Protein AF-A0AAD6JDP7-F1 (afdb_monomer_lite)

Foldseek 3Di:
DDPQPALLQVLCCVLLVNDGCCPFPCHPVLVVLLVVQVCLVCLLVFFPPDDPVCVVVSCVQRNPDRRDCVVSVVSVVSLLVSSLVRNVVVLVVCVVVVHDSSRSSVVSSVLSSVVCLLDDGHDDDPDPPDDPVNLVVPLLLLQQLLLCCQLDQSDPDDDDDDPDDDDDDDDPDDDDDDPPDRDSNCCPDVSVVCQQVRCSQVHRLPDADDPPDRGHNCSVVSSVVSSSRVVVLVQFFVDWDWDWDDDSRGIDIDTPDGHTDDDD

Radius of gyration: 20.88 Å; chains: 1; bounding box: 49×47×59 Å

InterPro domains:
  IPR036396 Cytochrome P450 superfamily [G3DSA:1.10.630.10] (5-115)
  IPR036396 Cytochrome P450 superfamily [G3DSA:1.10.630.10] (122-263)
  IPR036396 Cytochrome P450 superfamily [SSF48264] (52-245)

Sequence (264 aa):
MTPVMPCLSTLFSVYFCGKDPSKTKLGSEGPAAVDKWLVLQLAPLATLGFPKFLKHFEDLLIHTFPIPFFPVKSDYKKLYDAFYASSGSVLDKAESLGIDRDEACHNLERSYTANLLMRSGPLLKRKAGVSFQALEKMTLTKSVVYEALRIEPGVPFQYGKAKEDIVINSHDAAYEIKKEEFVGDRFVGEGENLLKYVYWSNGRETEDPTVGNKQCPGKDLVVLLSRLLLVDLLLRYDTFTVKTAVLPFGSSVTLTSLIKATST

Secondary structure (DSSP, 8-state):
---S--HHHHHHHHHTTT--GGGSTTGGGHHHHHHHHHHHHHGGG------GGGHHHHIIIIIISPPPSTTTHHHHHHHHHHHHHH-HHHHHHHHHTT--HHHHHHHHHHHHHHHTTS---S-----TT--HHHHHT-HHHHHHHHHHHHHS-S--------SS--PPPP-S------TT---TTTTSGGGGGGGGG--TTSS-TTS---TTS-S-TTHHHHHHHHHHHHHHHHTTEEEEEEEEEE-SSSEEEEEEEEEEPP--

pLDDT: mean 82.34, std 15.94, range [22.72, 97.88]

Structure (mmCIF, N/CA/C/O backbone):
data_AF-A0AAD6JDP7-F1
#
_entry.id   AF-A0AAD6JDP7-F1
#
loop_
_atom_site.group_PDB
_atom_site.id
_atom_site.type_symbol
_atom_site.label_atom_id
_atom_site.label_alt_id
_atom_site.label_comp_id
_atom_site.label_asym_id
_atom_site.label_entity_id
_atom_site.label_seq_id
_atom_site.pdbx_PDB_ins_code
_atom_site.Cartn_x
_atom_site.Cartn_y
_atom_site.Cartn_z
_atom_site.occupancy
_atom_site.B_iso_or_equiv
_atom_site.auth_seq_id
_atom_site.auth_comp_id
_atom_site.auth_asym_id
_atom_site.auth_atom_id
_atom_site.pdbx_PDB_model_num
ATOM 1 N N . MET A 1 1 ? -0.583 24.247 11.593 1.00 24.66 1 MET A N 1
ATOM 2 C CA . MET A 1 1 ? -1.141 22.913 11.288 1.00 24.66 1 MET A CA 1
ATOM 3 C C . MET A 1 1 ? -0.306 22.308 10.176 1.00 24.66 1 MET A C 1
ATOM 5 O O . MET A 1 1 ? -0.457 22.702 9.030 1.00 24.66 1 MET A O 1
ATOM 9 N N . THR A 1 2 ? 0.657 21.456 10.511 1.00 22.72 2 THR A N 1
ATOM 10 C CA . THR A 1 2 ? 1.423 20.703 9.512 1.00 22.72 2 THR A CA 1
ATOM 11 C C . THR A 1 2 ? 0.520 19.612 8.931 1.00 22.72 2 THR A C 1
ATOM 13 O O . THR A 1 2 ? -0.114 18.895 9.709 1.00 22.72 2 THR A O 1
ATOM 16 N N . PRO A 1 3 ? 0.403 19.488 7.598 1.00 27.45 3 PRO A N 1
ATOM 17 C CA . PRO A 1 3 ? -0.381 18.419 7.003 1.00 27.45 3 PRO A CA 1
ATOM 18 C C . PRO A 1 3 ? 0.222 17.068 7.396 1.00 27.45 3 PRO A C 1
ATOM 20 O O . PRO A 1 3 ? 1.435 16.926 7.559 1.00 27.45 3 PRO A O 1
ATOM 23 N N . VAL A 1 4 ? -0.661 16.090 7.571 1.00 33.09 4 VAL A N 1
ATOM 24 C CA . VAL A 1 4 ? -0.428 14.703 7.997 1.00 33.09 4 VAL A CA 1
ATOM 25 C C . VAL A 1 4 ? 0.315 13.919 6.898 1.00 33.09 4 VAL A C 1
ATOM 27 O O . VAL A 1 4 ? -0.149 12.909 6.389 1.00 33.09 4 VAL A O 1
ATOM 30 N N . MET A 1 5 ? 1.486 14.410 6.495 1.00 33.84 5 MET A N 1
ATOM 31 C CA . MET A 1 5 ? 2.329 13.877 5.425 1.00 33.84 5 MET A CA 1
ATOM 32 C C . MET A 1 5 ? 3.471 12.915 5.844 1.00 33.84 5 MET A C 1
ATOM 34 O O . MET A 1 5 ? 4.301 12.614 4.989 1.00 33.84 5 MET A O 1
ATOM 38 N N . PRO A 1 6 ? 3.598 12.396 7.087 1.00 40.09 6 PRO A N 1
ATOM 39 C CA . PRO A 1 6 ? 4.797 11.634 7.423 1.00 40.09 6 PRO A CA 1
ATOM 40 C C . PRO A 1 6 ? 4.645 10.092 7.338 1.00 40.09 6 PRO A C 1
ATOM 42 O O . PRO A 1 6 ? 5.557 9.377 7.738 1.00 40.09 6 PRO A O 1
ATOM 45 N N . CYS A 1 7 ? 3.552 9.567 6.759 1.00 47.00 7 CYS A N 1
ATOM 46 C CA . CYS A 1 7 ? 3.376 8.134 6.427 1.00 47.00 7 CYS A CA 1
ATOM 47 C C . CYS A 1 7 ? 4.428 7.627 5.426 1.00 47.00 7 CYS A C 1
ATOM 49 O O . CYS A 1 7 ? 5.038 6.572 5.606 1.00 47.00 7 CYS A O 1
ATOM 51 N N . LEU A 1 8 ? 4.687 8.443 4.395 1.00 45.19 8 LEU A N 1
ATOM 52 C CA . LEU A 1 8 ? 5.628 8.121 3.328 1.00 45.19 8 LEU A CA 1
ATOM 53 C C . LEU A 1 8 ? 7.019 7.805 3.895 1.00 45.19 8 LEU A C 1
ATOM 55 O O . LEU A 1 8 ? 7.660 6.888 3.404 1.00 45.19 8 LEU A O 1
ATOM 59 N N . SER A 1 9 ? 7.459 8.494 4.957 1.00 45.25 9 SER A N 1
ATOM 60 C CA . SER A 1 9 ? 8.799 8.377 5.556 1.00 45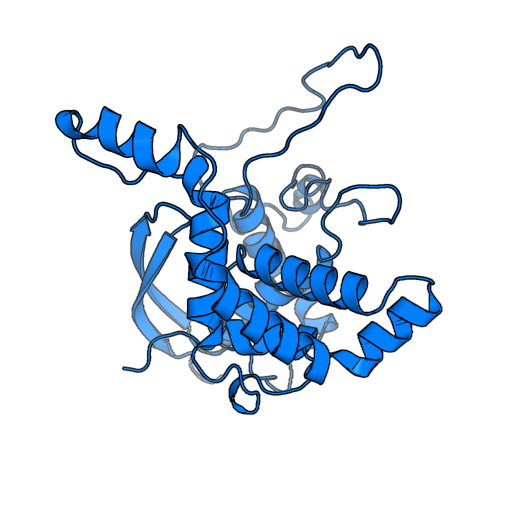.25 9 SER A CA 1
ATOM 61 C C . SER A 1 9 ? 9.149 6.973 6.076 1.00 45.25 9 SER A C 1
ATOM 63 O O . SER A 1 9 ? 10.306 6.577 5.951 1.00 45.25 9 SER A O 1
ATOM 65 N N . THR A 1 10 ? 8.200 6.209 6.631 1.00 47.66 10 THR A N 1
ATOM 66 C CA . THR A 1 10 ? 8.485 4.875 7.199 1.00 47.66 10 THR A CA 1
ATOM 67 C C . THR A 1 10 ? 8.580 3.809 6.112 1.00 47.66 10 THR A C 1
ATOM 69 O O . THR A 1 10 ? 9.549 3.053 6.096 1.00 47.66 10 THR A O 1
ATOM 72 N N . LEU A 1 11 ? 7.637 3.789 5.161 1.00 53.22 11 LEU A N 1
ATOM 73 C CA . LEU A 1 11 ? 7.734 2.924 3.979 1.00 53.22 11 LEU A CA 1
ATOM 74 C C . LEU A 1 11 ? 8.967 3.313 3.148 1.00 53.22 11 LEU A C 1
ATOM 76 O O . LEU A 1 11 ? 9.720 2.449 2.713 1.00 53.22 11 LEU A O 1
ATOM 80 N N . PHE A 1 12 ? 9.243 4.617 3.024 1.00 56.06 12 PHE A N 1
ATOM 81 C CA . PHE A 1 12 ? 10.483 5.119 2.434 1.00 56.06 12 PHE A CA 1
ATOM 82 C C . PHE A 1 12 ? 11.713 4.575 3.164 1.00 56.06 12 PHE A C 1
ATOM 84 O O . PHE A 1 12 ? 12.613 4.088 2.504 1.00 56.06 12 PHE A O 1
ATOM 91 N N . SER A 1 13 ? 11.774 4.615 4.497 1.00 55.97 13 SER A N 1
ATOM 92 C CA . SER A 1 13 ? 12.935 4.125 5.253 1.00 55.97 13 SER A CA 1
ATOM 93 C C . SER A 1 13 ? 13.176 2.625 5.044 1.00 55.97 13 SER A C 1
ATOM 95 O O . SER A 1 13 ? 14.327 2.208 4.929 1.00 55.97 13 SER A O 1
ATOM 97 N N . VAL A 1 14 ? 12.110 1.825 4.919 1.00 59.31 14 VAL A N 1
ATOM 98 C CA . VAL A 1 14 ? 12.207 0.394 4.581 1.00 59.31 14 VAL A CA 1
ATOM 99 C C . VAL A 1 14 ? 12.803 0.197 3.183 1.00 59.31 14 VAL A C 1
ATOM 101 O O . VAL A 1 14 ? 13.726 -0.596 3.023 1.00 59.31 14 VAL A O 1
ATOM 104 N N . TYR A 1 15 ? 12.333 0.951 2.188 1.00 62.38 15 TYR A N 1
ATOM 105 C CA . TYR A 1 15 ? 12.812 0.842 0.806 1.00 62.38 15 TYR A CA 1
ATOM 106 C C . TYR A 1 15 ? 14.179 1.512 0.556 1.00 62.38 15 TYR A C 1
ATOM 108 O O . TYR A 1 15 ? 14.903 1.096 -0.339 1.00 62.38 15 TYR A O 1
ATOM 116 N N . PHE A 1 16 ? 14.561 2.515 1.352 1.00 62.81 16 PHE A N 1
ATOM 117 C CA . PHE A 1 16 ? 15.810 3.287 1.235 1.00 62.81 16 PHE A CA 1
ATOM 118 C C . PHE A 1 16 ? 16.893 2.824 2.224 1.00 62.81 16 PHE A C 1
ATOM 120 O O . PHE A 1 16 ? 17.780 3.601 2.590 1.00 62.81 16 PHE A O 1
ATOM 127 N N . CYS A 1 17 ? 16.817 1.578 2.701 1.00 65.19 17 CYS A N 1
ATOM 128 C CA . CYS A 1 17 ? 17.804 0.986 3.610 1.00 65.19 17 CYS A CA 1
ATOM 129 C C . CYS A 1 17 ? 18.107 1.859 4.846 1.00 65.19 17 CYS A C 1
ATOM 131 O O . CYS A 1 17 ? 19.260 2.032 5.241 1.00 65.19 17 CYS A O 1
ATOM 133 N N . GLY A 1 18 ? 17.077 2.457 5.446 1.00 65.62 18 GLY A N 1
ATOM 134 C CA . GLY A 1 18 ? 17.202 3.283 6.646 1.00 65.62 18 GLY A CA 1
ATOM 135 C C . GLY A 1 18 ? 17.581 4.747 6.398 1.00 65.62 18 GLY A C 1
ATOM 136 O O . GLY A 1 18 ? 17.680 5.508 7.363 1.00 65.62 18 GLY A O 1
ATOM 137 N N . LYS A 1 19 ? 17.770 5.186 5.145 1.00 70.44 19 LYS A N 1
ATOM 138 C CA . LYS A 1 19 ? 18.038 6.601 4.846 1.00 70.44 19 LYS A CA 1
ATOM 139 C C . LYS A 1 19 ? 16.764 7.440 4.957 1.00 70.44 19 LYS A C 1
ATOM 141 O O . LYS A 1 19 ? 15.690 7.048 4.512 1.00 70.44 19 LYS A O 1
ATOM 146 N N . ASP A 1 20 ? 16.907 8.617 5.556 1.00 68.75 20 ASP A N 1
ATOM 147 C CA . ASP A 1 20 ? 15.833 9.601 5.681 1.00 68.75 20 ASP A CA 1
ATOM 148 C C . ASP A 1 20 ? 15.634 10.329 4.336 1.00 68.75 20 ASP A C 1
ATOM 150 O O . ASP A 1 20 ? 16.583 10.967 3.864 1.00 68.75 20 ASP A O 1
ATOM 154 N N . PRO A 1 21 ? 14.435 10.286 3.722 1.00 65.81 21 PRO A N 1
ATOM 155 C CA . PRO A 1 21 ? 14.149 10.964 2.456 1.00 65.81 21 PRO A CA 1
ATOM 156 C C . PRO A 1 21 ? 14.450 12.459 2.478 1.00 65.81 21 PRO A C 1
ATOM 158 O O . PRO A 1 21 ? 14.921 12.998 1.477 1.00 65.81 21 PRO A O 1
ATOM 161 N N . SER A 1 22 ? 14.253 13.120 3.624 1.00 69.62 22 SER A N 1
ATOM 162 C CA . SER A 1 22 ? 14.544 14.550 3.783 1.00 69.62 22 SER A CA 1
ATOM 163 C C . SER A 1 22 ? 16.034 14.875 3.643 1.00 69.62 22 SER A C 1
ATOM 165 O O . SER A 1 22 ? 16.391 16.008 3.334 1.00 69.62 22 SER A O 1
ATOM 167 N N . LYS A 1 23 ? 16.905 13.874 3.827 1.00 72.00 23 LYS A N 1
ATOM 168 C CA . LYS A 1 23 ? 18.361 13.973 3.651 1.00 72.00 23 LYS A CA 1
ATOM 169 C C . LYS A 1 23 ? 18.822 13.552 2.255 1.00 72.00 23 LYS A C 1
ATOM 171 O O . LYS A 1 23 ? 20.017 13.581 1.970 1.00 72.00 23 LYS A O 1
ATOM 176 N N . THR A 1 24 ? 17.901 13.133 1.392 1.00 72.62 24 THR A N 1
ATOM 177 C CA . THR A 1 24 ? 18.180 12.830 -0.015 1.00 72.62 24 THR A CA 1
ATOM 178 C C . THR A 1 24 ? 17.888 14.049 -0.890 1.00 72.62 24 THR A C 1
ATOM 180 O O . THR A 1 24 ? 17.231 14.996 -0.462 1.00 72.62 24 THR A O 1
ATOM 183 N N . LYS A 1 25 ? 18.304 14.001 -2.162 1.00 74.12 25 LYS A N 1
ATOM 184 C CA . LYS A 1 25 ? 17.938 15.022 -3.161 1.00 74.12 25 LYS A CA 1
ATOM 185 C C . LYS A 1 25 ? 16.428 15.096 -3.438 1.00 74.12 25 LYS A C 1
ATOM 187 O O . LYS A 1 25 ? 15.987 16.043 -4.077 1.00 74.12 25 LYS A O 1
ATOM 192 N N . LEU A 1 26 ? 15.654 14.110 -2.976 1.00 74.88 26 LEU A N 1
ATOM 193 C CA . LEU A 1 26 ? 14.203 14.059 -3.126 1.00 74.88 26 LEU A CA 1
ATOM 194 C C . LEU A 1 26 ? 13.485 15.065 -2.208 1.00 74.88 26 LEU A C 1
ATOM 196 O O . LEU A 1 26 ? 12.422 15.575 -2.563 1.00 74.88 26 LEU A O 1
ATOM 200 N N . GLY A 1 27 ? 14.064 15.354 -1.035 1.00 73.62 27 GLY A N 1
ATOM 201 C CA . GLY A 1 27 ? 13.524 16.305 -0.065 1.00 73.62 27 GLY A CA 1
ATOM 202 C C . GLY A 1 27 ? 12.036 16.085 0.239 1.00 73.62 27 GLY A C 1
ATOM 203 O O . GLY A 1 27 ? 11.559 14.956 0.350 1.00 73.62 27 GLY A O 1
ATOM 204 N N . SER A 1 28 ? 11.286 17.182 0.353 1.00 74.94 28 SER A N 1
ATOM 205 C CA . SER A 1 28 ? 9.825 17.166 0.516 1.00 74.94 28 SER A CA 1
ATOM 206 C C . SER A 1 28 ? 9.050 17.027 -0.802 1.00 74.94 28 SER A C 1
ATOM 208 O O . SER A 1 28 ? 7.824 16.968 -0.769 1.00 74.94 28 SER A O 1
ATOM 210 N N . GLU A 1 29 ? 9.727 16.983 -1.955 1.00 76.12 29 GLU A N 1
ATOM 211 C CA . GLU A 1 29 ? 9.087 16.881 -3.278 1.00 76.12 29 GLU A CA 1
ATOM 212 C C . GLU A 1 29 ? 8.685 15.441 -3.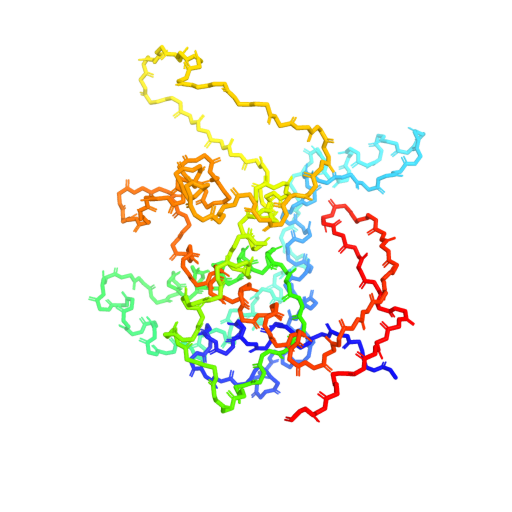634 1.00 76.12 29 GLU A C 1
ATOM 214 O O . GLU A 1 29 ? 7.819 15.236 -4.483 1.00 76.12 29 GLU A O 1
ATOM 219 N N . GLY A 1 30 ? 9.275 14.439 -2.971 1.00 76.50 30 GLY A N 1
ATOM 220 C CA . GLY A 1 30 ? 9.046 13.017 -3.248 1.00 76.50 30 GLY A CA 1
ATOM 221 C C . GLY A 1 30 ? 7.575 12.591 -3.327 1.00 76.50 30 GLY A C 1
ATOM 222 O O . GLY A 1 30 ? 7.190 11.996 -4.332 1.00 76.50 30 GLY A O 1
ATOM 223 N N . PRO A 1 31 ? 6.728 12.913 -2.329 1.00 75.38 31 PRO A N 1
ATOM 224 C CA . PRO A 1 31 ? 5.305 12.583 -2.374 1.00 75.38 31 PRO A CA 1
ATOM 225 C C . PRO A 1 31 ? 4.578 13.176 -3.586 1.00 75.38 31 PRO A C 1
ATOM 227 O O . PRO A 1 31 ? 3.783 12.490 -4.215 1.00 75.38 31 PRO A O 1
ATOM 230 N N . ALA A 1 32 ? 4.873 14.429 -3.942 1.00 80.12 32 ALA A N 1
ATOM 231 C CA . ALA A 1 32 ? 4.243 15.088 -5.083 1.00 80.12 32 ALA A CA 1
ATOM 232 C C . ALA A 1 32 ? 4.701 14.479 -6.418 1.00 80.12 32 ALA A C 1
ATOM 234 O O . ALA A 1 32 ? 3.890 14.316 -7.327 1.00 80.12 32 ALA A O 1
ATOM 235 N N . ALA A 1 33 ? 5.980 14.103 -6.526 1.00 83.12 33 ALA A N 1
ATOM 236 C CA . ALA A 1 33 ? 6.524 13.404 -7.689 1.00 83.12 33 ALA A CA 1
ATOM 237 C C . ALA A 1 33 ? 5.851 12.036 -7.900 1.00 83.12 33 ALA A C 1
ATOM 239 O O . ALA A 1 33 ? 5.428 11.719 -9.013 1.00 83.12 33 ALA A O 1
ATOM 240 N N . VAL A 1 34 ? 5.703 11.266 -6.818 1.00 80.94 34 VAL A N 1
ATOM 241 C CA . VAL A 1 34 ? 4.979 9.987 -6.792 1.00 80.94 34 VAL A CA 1
ATOM 242 C C . VAL A 1 34 ? 3.520 10.168 -7.202 1.00 80.94 34 VAL A C 1
ATOM 244 O O . VAL A 1 34 ? 3.063 9.490 -8.120 1.00 80.94 34 VAL A O 1
ATOM 247 N N . ASP A 1 35 ? 2.803 11.095 -6.559 1.00 80.00 35 ASP A N 1
ATOM 248 C CA . ASP A 1 35 ? 1.376 11.314 -6.810 1.00 80.00 35 ASP A CA 1
ATOM 249 C C . ASP A 1 35 ? 1.155 11.729 -8.270 1.00 80.00 35 ASP A C 1
ATOM 251 O O . ASP A 1 35 ? 0.275 11.199 -8.944 1.00 80.00 35 ASP A O 1
ATOM 255 N N . LYS A 1 36 ? 2.005 12.614 -8.802 1.00 85.31 36 LYS A N 1
ATOM 256 C CA . LYS A 1 36 ? 1.946 13.039 -10.202 1.00 85.31 36 LYS A CA 1
ATOM 257 C C . LYS A 1 36 ? 2.204 11.881 -11.169 1.00 85.31 36 LYS A C 1
ATOM 259 O O . LYS A 1 36 ? 1.460 11.738 -12.136 1.00 85.31 36 LYS A O 1
ATOM 264 N N . TRP A 1 37 ? 3.226 11.055 -10.929 1.00 86.62 37 TRP A N 1
ATOM 265 C CA . TRP A 1 37 ? 3.493 9.874 -11.759 1.00 86.62 37 TRP A CA 1
ATOM 266 C C . TRP A 1 37 ? 2.308 8.908 -11.746 1.00 86.62 37 TRP A C 1
ATOM 268 O O . TRP A 1 37 ? 1.830 8.504 -12.806 1.00 86.62 37 TRP A O 1
ATOM 278 N N . LEU A 1 38 ? 1.792 8.604 -10.557 1.00 83.12 38 LEU A N 1
ATOM 279 C CA . LEU A 1 38 ? 0.707 7.656 -10.361 1.00 83.12 38 LEU A CA 1
ATOM 280 C C . LEU A 1 38 ? -0.605 8.132 -10.994 1.00 83.12 38 LEU A C 1
ATOM 282 O O . LEU A 1 38 ? -1.274 7.350 -11.666 1.00 83.12 38 LEU A O 1
ATOM 286 N N . VAL A 1 39 ? -0.946 9.415 -10.841 1.00 84.19 39 VAL A N 1
ATOM 287 C CA . VAL A 1 39 ? -2.138 10.008 -11.463 1.00 84.19 39 VAL A CA 1
ATOM 288 C C . VAL A 1 39 ? -2.091 9.855 -12.978 1.00 84.19 39 VAL A C 1
ATOM 290 O O . VAL A 1 39 ? -3.102 9.488 -13.560 1.00 84.19 39 VAL A O 1
ATOM 293 N N . LEU A 1 40 ? -0.944 10.063 -13.633 1.00 88.12 40 LEU A N 1
ATOM 294 C CA . LEU A 1 40 ? -0.870 9.873 -15.087 1.00 88.12 40 LEU A CA 1
ATOM 295 C C . LEU A 1 40 ? -0.966 8.397 -15.505 1.00 88.12 40 LEU A C 1
ATOM 297 O O . LEU A 1 40 ? -1.457 8.117 -16.593 1.00 88.12 40 LEU A O 1
ATOM 301 N N . GLN A 1 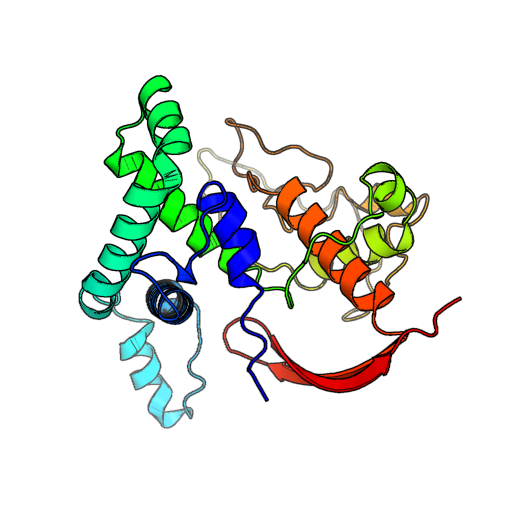41 ? -0.519 7.455 -14.666 1.00 86.56 41 GLN A N 1
ATOM 302 C CA . GLN A 1 41 ? -0.665 6.019 -14.945 1.00 86.56 41 GLN A CA 1
ATOM 303 C C . GLN A 1 41 ? -2.109 5.534 -14.765 1.00 86.56 41 GLN A C 1
ATOM 305 O O . GLN A 1 41 ? -2.577 4.697 -15.531 1.00 86.56 41 GLN A O 1
ATOM 310 N N . LEU A 1 42 ? -2.810 6.051 -13.753 1.00 86.19 42 LEU A N 1
ATOM 311 C CA . LEU A 1 42 ? -4.157 5.607 -13.391 1.00 86.19 42 LEU A CA 1
ATOM 312 C C . LEU A 1 42 ? -5.271 6.481 -13.959 1.00 86.19 42 LEU A C 1
ATOM 314 O O . LEU A 1 42 ? -6.429 6.086 -13.876 1.00 86.19 42 LEU A O 1
ATOM 318 N N . ALA A 1 43 ? -4.955 7.637 -14.541 1.00 88.19 43 ALA A N 1
ATOM 319 C CA . ALA A 1 43 ? -5.939 8.540 -15.131 1.00 88.19 43 ALA A CA 1
ATOM 320 C C . ALA A 1 43 ? -6.929 7.835 -16.077 1.00 88.19 43 ALA A C 1
ATOM 322 O O . ALA A 1 43 ? -8.114 8.112 -15.937 1.00 88.19 43 ALA A O 1
ATOM 323 N N . PRO A 1 44 ? -6.527 6.868 -16.931 1.00 90.12 44 PRO A N 1
ATOM 324 C CA . PRO A 1 44 ? -7.481 6.131 -17.765 1.00 90.12 44 PRO A CA 1
ATOM 325 C C . PRO A 1 44 ? -8.497 5.258 -17.012 1.00 90.12 44 PRO A C 1
ATOM 327 O O . PRO A 1 44 ? -9.453 4.784 -17.616 1.00 90.12 44 PRO A O 1
ATOM 330 N N . LEU A 1 45 ? -8.282 5.004 -15.718 1.00 85.75 45 LEU A N 1
ATOM 331 C CA . LEU A 1 45 ? -9.188 4.248 -14.846 1.00 85.75 45 LEU A CA 1
ATOM 332 C C . LEU A 1 45 ? -10.055 5.154 -13.956 1.00 85.75 45 LEU A C 1
ATOM 334 O O . LEU A 1 45 ? -10.953 4.655 -13.279 1.00 85.75 45 LEU A O 1
ATOM 338 N N . ALA A 1 46 ? -9.768 6.456 -13.907 1.00 84.38 46 ALA A N 1
ATOM 339 C CA . ALA A 1 46 ? -10.496 7.419 -13.090 1.00 84.38 46 ALA A CA 1
ATOM 340 C C . ALA A 1 46 ? -11.589 8.128 -13.887 1.00 84.38 46 ALA A C 1
ATOM 342 O O . ALA A 1 46 ? -11.584 8.144 -15.107 1.00 84.38 46 ALA A O 1
ATOM 343 N N . THR A 1 47 ? -12.491 8.794 -13.169 1.00 83.88 47 THR A N 1
ATOM 344 C CA . THR A 1 47 ? -13.343 9.841 -13.737 1.00 83.88 47 THR A CA 1
ATOM 345 C C . THR A 1 47 ? -12.993 11.184 -13.106 1.00 83.88 47 THR A C 1
ATOM 347 O O . THR A 1 47 ? -12.773 11.276 -11.895 1.00 83.88 47 THR A O 1
ATOM 350 N N . LEU A 1 48 ? -12.936 12.233 -13.928 1.00 79.94 48 LEU A N 1
ATOM 351 C CA . LEU A 1 48 ? -12.741 13.613 -13.466 1.00 79.94 48 LEU A CA 1
ATOM 352 C C . LEU A 1 48 ? -14.047 14.239 -12.964 1.00 79.94 48 LEU A C 1
ATOM 354 O O . LEU A 1 48 ? -14.022 15.316 -12.368 1.00 79.94 48 LEU A O 1
ATOM 358 N N . GLY A 1 49 ? -15.183 13.568 -13.186 1.00 82.62 49 GLY A N 1
ATOM 359 C CA . GLY A 1 49 ? -16.490 14.024 -12.731 1.00 82.62 49 GLY A CA 1
ATOM 360 C C . GLY A 1 49 ? -16.966 15.281 -13.454 1.00 82.62 49 GLY A C 1
ATOM 361 O O . GLY A 1 49 ? -17.690 16.086 -12.861 1.00 82.62 49 GLY A O 1
ATOM 362 N N . PHE A 1 50 ? -16.559 15.493 -14.712 1.00 83.81 50 PHE A N 1
ATOM 363 C CA . PHE A 1 50 ? -17.013 16.661 -15.456 1.00 83.81 50 PHE A CA 1
ATOM 364 C C . PHE A 1 50 ? -18.537 16.640 -15.671 1.00 83.81 50 PHE A C 1
ATOM 366 O O . PHE A 1 50 ? -19.154 15.575 -15.791 1.00 83.81 50 PHE A O 1
ATOM 373 N N . PRO A 1 51 ? -19.187 17.821 -15.750 1.00 87.44 51 PRO A N 1
ATOM 374 C CA . PRO A 1 51 ? -20.592 17.902 -16.124 1.00 87.44 51 PRO A CA 1
ATOM 375 C C . PRO A 1 51 ? -20.853 17.187 -17.453 1.00 87.44 51 PRO A C 1
ATOM 377 O O . PRO A 1 51 ? -20.008 17.206 -18.346 1.00 87.44 51 PRO A O 1
ATOM 380 N N . LYS A 1 52 ? -22.058 16.626 -17.634 1.00 85.62 52 LYS A N 1
ATOM 381 C CA . LYS A 1 52 ? -22.408 15.802 -18.811 1.00 85.62 52 LYS A CA 1
ATOM 382 C C . LYS A 1 52 ? -22.024 16.426 -20.162 1.00 85.62 52 LYS A C 1
ATOM 384 O O . LYS A 1 52 ? -21.632 15.695 -21.063 1.00 85.62 52 LYS A O 1
ATOM 389 N N . PHE A 1 53 ? -22.110 17.751 -20.303 1.00 89.38 53 PHE A N 1
ATOM 390 C CA . PHE A 1 53 ? -21.777 18.452 -21.550 1.00 89.38 53 PHE A CA 1
ATOM 391 C C . PHE A 1 53 ? -20.267 18.500 -21.868 1.00 89.38 53 PHE A C 1
ATOM 393 O O . PHE A 1 53 ? -19.906 18.696 -23.022 1.00 89.38 53 PHE A O 1
ATOM 400 N N . LEU A 1 54 ? -19.388 18.284 -20.882 1.00 89.75 54 LEU A N 1
ATOM 401 C CA . LEU A 1 54 ? -17.930 18.173 -21.049 1.00 89.75 54 LEU A CA 1
ATOM 402 C C . LEU A 1 54 ? -17.435 16.720 -21.032 1.00 89.75 54 LEU A C 1
ATOM 404 O O . LEU A 1 54 ? -16.230 16.485 -21.075 1.00 89.75 54 LEU A O 1
ATOM 408 N N . LYS A 1 55 ? -18.335 15.731 -21.005 1.00 86.50 55 LYS A N 1
ATOM 409 C CA . LYS A 1 55 ? -17.947 14.318 -20.924 1.00 86.50 55 LYS A CA 1
ATOM 410 C C . LYS A 1 55 ? -17.062 13.878 -22.097 1.00 86.50 55 LYS A C 1
ATOM 412 O O . LYS A 1 55 ? -16.071 13.195 -21.893 1.00 86.50 55 LYS A O 1
ATOM 417 N N . HIS A 1 56 ? -17.358 14.335 -23.314 1.00 88.81 56 HIS A N 1
ATOM 418 C CA . HIS A 1 56 ? -16.527 14.027 -24.485 1.00 88.81 56 HIS A CA 1
ATOM 419 C C . HIS A 1 56 ? -15.111 14.606 -24.383 1.00 88.81 56 HIS A C 1
ATOM 421 O O . HIS A 1 56 ? -14.170 14.046 -24.937 1.00 88.81 56 HIS A O 1
ATOM 427 N N . PHE A 1 57 ? -14.957 15.724 -23.670 1.00 88.44 57 PHE A N 1
ATOM 428 C CA . PHE A 1 57 ? -13.649 16.302 -23.400 1.00 88.44 57 PHE A CA 1
ATOM 429 C C . PHE A 1 57 ? -12.878 15.470 -22.367 1.00 88.44 57 PHE A C 1
ATOM 431 O O . PHE A 1 57 ? -11.695 15.225 -22.567 1.00 88.44 57 PHE A O 1
ATOM 438 N N . GLU A 1 58 ? -13.545 14.965 -21.320 1.00 88.00 58 GLU A N 1
ATOM 439 C CA . GLU A 1 58 ? -12.962 13.982 -20.388 1.00 88.00 58 GLU A CA 1
ATOM 440 C C . GLU A 1 58 ? -12.473 12.733 -21.137 1.00 88.00 58 GLU A C 1
ATOM 442 O O . GLU A 1 58 ? -11.311 12.345 -21.001 1.00 88.00 58 GLU A O 1
ATOM 447 N N . ASP A 1 59 ? -13.323 12.169 -22.001 1.00 88.75 59 ASP A N 1
ATOM 448 C CA . ASP A 1 59 ? -12.991 10.975 -22.782 1.00 88.75 59 ASP A CA 1
ATOM 449 C C . ASP A 1 59 ? -11.785 11.207 -23.701 1.00 88.75 59 ASP A C 1
ATOM 451 O O . ASP A 1 59 ? -10.887 10.364 -23.775 1.00 88.75 59 ASP A O 1
ATOM 455 N N . LEU A 1 60 ? -11.712 12.365 -24.364 1.00 90.38 60 LEU A N 1
ATOM 456 C CA . LEU A 1 60 ? -10.572 12.720 -25.209 1.00 90.38 60 LEU A CA 1
ATOM 457 C C . LEU A 1 60 ? -9.276 12.890 -24.399 1.00 90.38 60 LEU A C 1
ATOM 459 O O . LEU A 1 60 ? -8.206 12.518 -24.880 1.00 90.38 60 LEU A O 1
ATOM 463 N N . LEU A 1 61 ? -9.368 13.448 -23.188 1.00 88.19 61 LEU A N 1
ATOM 464 C CA . LEU A 1 61 ? -8.213 13.761 -22.348 1.00 88.19 61 LEU A CA 1
ATOM 465 C C . LEU A 1 61 ? -7.575 12.533 -21.697 1.00 88.19 61 LEU A C 1
ATOM 467 O O . LEU A 1 61 ? -6.348 12.446 -21.675 1.00 88.19 61 LEU A O 1
ATOM 471 N N . ILE A 1 62 ? -8.380 11.634 -21.122 1.00 90.88 62 ILE A N 1
ATOM 472 C CA . ILE A 1 62 ? -7.863 10.549 -20.270 1.00 90.88 62 ILE A CA 1
ATOM 473 C C . ILE A 1 62 ? -8.295 9.142 -20.697 1.00 90.88 62 ILE A C 1
ATOM 475 O O . ILE A 1 62 ? -7.643 8.187 -20.284 1.00 90.88 62 ILE A O 1
ATOM 479 N N . HIS A 1 63 ? -9.316 8.984 -21.552 1.00 91.31 63 HIS A N 1
ATOM 480 C CA . HIS A 1 63 ? -9.828 7.658 -21.951 1.00 91.31 63 HIS A CA 1
ATOM 481 C C . HIS A 1 63 ? -9.504 7.250 -23.398 1.00 91.31 63 HIS A C 1
ATOM 483 O O . HIS A 1 63 ? -9.684 6.087 -23.750 1.00 91.31 63 HIS A O 1
ATOM 489 N N . THR A 1 64 ? -9.040 8.175 -24.247 1.00 92.50 64 THR A N 1
ATOM 490 C CA . THR A 1 64 ? -8.843 7.904 -25.686 1.00 92.50 64 THR A CA 1
ATOM 491 C C . THR A 1 64 ? -7.394 7.596 -26.042 1.00 92.50 64 THR A C 1
ATOM 493 O O . THR A 1 64 ? -7.115 6.611 -26.724 1.00 92.50 64 THR A O 1
ATOM 496 N N . PHE A 1 65 ? -6.461 8.443 -25.607 1.00 91.38 65 PHE A N 1
ATOM 497 C CA . PHE A 1 65 ? -5.052 8.327 -25.972 1.00 91.38 65 PHE A CA 1
ATOM 498 C C . PHE A 1 65 ? -4.192 8.027 -24.745 1.00 91.38 65 PHE A C 1
ATOM 500 O O . PHE A 1 65 ? -4.452 8.573 -23.672 1.00 91.38 65 PHE A O 1
ATOM 507 N N . PRO A 1 66 ? -3.133 7.210 -24.889 1.00 90.44 66 PRO A N 1
ATOM 508 C CA . PRO A 1 66 ? -2.142 7.051 -23.836 1.00 90.44 66 PRO A CA 1
ATOM 509 C C . PRO A 1 66 ? -1.555 8.405 -23.437 1.00 90.44 66 PRO A C 1
ATOM 511 O O . PRO A 1 66 ? -1.113 9.180 -24.290 1.00 90.44 66 PRO A O 1
ATOM 514 N N . ILE A 1 67 ? -1.519 8.677 -22.134 1.00 90.19 67 ILE A N 1
ATOM 515 C CA . ILE A 1 67 ? -0.970 9.928 -21.619 1.00 90.19 67 ILE A CA 1
ATOM 516 C C . ILE A 1 67 ? 0.548 9.943 -21.853 1.00 90.19 67 ILE A C 1
ATOM 518 O O . ILE A 1 67 ? 1.245 9.014 -21.431 1.00 90.19 67 ILE A O 1
ATOM 522 N N . PRO A 1 68 ? 1.101 10.986 -22.501 1.00 90.88 68 PRO A N 1
ATOM 523 C CA . PRO A 1 68 ? 2.535 11.069 -22.739 1.00 90.88 68 PRO A CA 1
ATOM 524 C C . PRO A 1 68 ? 3.349 11.062 -21.438 1.00 90.88 68 PRO A C 1
ATOM 526 O O . PRO A 1 68 ? 2.998 11.732 -20.473 1.00 90.88 68 PRO A O 1
ATOM 529 N N . PHE A 1 69 ? 4.494 10.372 -21.428 1.00 90.94 69 PHE A N 1
ATOM 530 C CA . PHE A 1 69 ? 5.367 10.268 -20.246 1.00 90.94 69 PHE A CA 1
ATOM 531 C C . PHE A 1 69 ? 6.215 11.526 -19.973 1.00 90.94 69 PHE A C 1
ATOM 533 O O . PHE A 1 69 ? 6.715 11.726 -18.864 1.00 90.94 69 PHE A O 1
ATOM 540 N N . PHE A 1 70 ? 6.393 12.406 -20.965 1.00 92.94 70 PHE A N 1
ATOM 541 C CA . PHE A 1 70 ? 7.267 13.579 -20.837 1.00 92.94 70 PHE A CA 1
ATOM 542 C C . PHE A 1 70 ? 6.973 14.498 -19.628 1.00 92.94 70 PHE A C 1
ATOM 544 O O . PHE A 1 70 ? 7.949 14.997 -19.066 1.00 92.94 70 PHE A O 1
ATOM 551 N N . PRO A 1 71 ? 5.719 14.699 -19.154 1.00 92.38 71 PRO A N 1
ATOM 552 C CA . PRO A 1 71 ? 5.440 15.575 -18.016 1.00 92.38 71 PRO A CA 1
ATOM 553 C C . PRO A 1 71 ? 6.007 15.065 -16.689 1.00 92.38 71 PRO A C 1
ATOM 555 O O . PRO A 1 71 ? 6.190 15.864 -15.774 1.00 92.38 71 PRO A O 1
ATOM 558 N N . VAL A 1 72 ? 6.260 13.757 -16.566 1.00 91.50 72 VAL A N 1
ATOM 559 C CA . VAL A 1 72 ? 6.752 13.110 -15.334 1.00 91.50 72 VAL A CA 1
ATOM 560 C C . VAL A 1 72 ? 8.179 12.592 -15.461 1.00 91.50 72 VAL A C 1
ATOM 562 O O . VAL A 1 72 ? 8.744 12.127 -14.478 1.00 91.50 72 VAL A O 1
ATOM 565 N N . LYS A 1 73 ? 8.806 12.711 -16.637 1.00 93.12 73 LYS A N 1
ATOM 566 C CA . LYS A 1 73 ? 10.153 12.185 -16.897 1.00 93.12 73 LYS A CA 1
ATOM 567 C C . LYS A 1 73 ? 11.207 12.719 -15.920 1.00 93.12 73 LYS A C 1
ATOM 569 O O . LYS A 1 73 ? 12.040 11.950 -15.448 1.00 93.12 73 LYS A O 1
ATOM 574 N N . SER A 1 74 ? 11.192 14.020 -15.622 1.00 92.38 74 SER A N 1
ATOM 575 C CA . SER A 1 74 ? 12.139 14.627 -14.674 1.00 92.38 74 SER A CA 1
ATOM 576 C C . SER A 1 74 ? 11.914 14.144 -13.245 1.00 92.38 74 SER A C 1
ATOM 578 O O . SER A 1 74 ? 12.874 13.881 -12.528 1.00 92.38 74 SER A O 1
ATOM 580 N N . ASP A 1 75 ? 10.651 14.010 -12.848 1.00 89.19 75 ASP A N 1
ATOM 581 C CA . ASP A 1 75 ? 10.255 13.613 -11.497 1.00 89.19 75 ASP A CA 1
ATOM 582 C C . ASP A 1 75 ? 10.578 12.134 -11.260 1.00 89.19 75 ASP A C 1
ATOM 584 O O . ASP A 1 75 ? 11.192 11.786 -10.254 1.00 89.19 75 ASP A O 1
ATOM 588 N N . TYR A 1 76 ? 10.287 11.291 -12.253 1.00 89.62 76 TYR A N 1
ATOM 589 C CA . TYR A 1 76 ? 10.692 9.889 -12.302 1.00 89.62 76 TYR A CA 1
ATOM 590 C C . TYR A 1 76 ? 12.215 9.746 -12.208 1.00 89.62 76 TYR A C 1
ATOM 592 O O . TYR A 1 76 ? 12.728 8.983 -11.399 1.00 89.62 76 TYR A O 1
ATOM 600 N N . LYS A 1 77 ? 12.977 10.555 -12.959 1.00 92.06 77 LYS A N 1
ATOM 601 C CA . LYS A 1 77 ? 14.441 10.535 -12.858 1.00 92.06 77 LYS A CA 1
ATOM 602 C C . LYS A 1 77 ? 14.944 10.932 -11.463 1.00 92.06 77 LYS A C 1
ATOM 604 O O . LYS A 1 77 ? 15.882 10.317 -10.966 1.00 92.06 77 LYS A O 1
ATOM 609 N N . LYS A 1 78 ? 14.337 11.935 -10.818 1.00 88.75 78 LYS A N 1
ATOM 610 C CA . LYS A 1 78 ? 14.691 12.319 -9.439 1.00 88.75 78 LYS A CA 1
ATOM 611 C C . LYS A 1 78 ? 14.437 11.174 -8.453 1.00 88.75 78 LYS A C 1
ATOM 613 O O . LYS A 1 78 ? 15.277 10.938 -7.585 1.00 88.75 78 LYS A O 1
ATOM 618 N N . LEU A 1 79 ? 13.300 10.483 -8.586 1.00 86.38 79 LEU A N 1
ATOM 619 C CA . LEU A 1 79 ? 12.967 9.301 -7.787 1.00 86.38 79 LEU A CA 1
ATOM 620 C C . LEU A 1 79 ? 14.009 8.204 -8.007 1.00 86.38 79 LEU A C 1
ATOM 622 O O . LEU A 1 79 ? 14.654 7.786 -7.046 1.00 86.38 79 LEU A O 1
ATOM 626 N N . TYR A 1 80 ? 14.246 7.830 -9.263 1.00 90.94 80 TYR A N 1
ATOM 627 C CA . TYR A 1 80 ? 15.257 6.855 -9.657 1.00 90.94 80 TYR A CA 1
ATOM 628 C C . TYR A 1 80 ? 16.636 7.145 -9.049 1.00 90.94 80 TYR A C 1
ATOM 630 O O . TYR A 1 80 ? 17.202 6.298 -8.362 1.00 90.94 80 TYR A O 1
ATOM 638 N N . ASP A 1 81 ? 17.158 8.362 -9.232 1.00 91.00 81 ASP A N 1
ATOM 639 C CA . ASP A 1 81 ? 18.484 8.747 -8.736 1.00 91.00 81 ASP A CA 1
ATOM 640 C C . ASP A 1 81 ? 18.562 8.645 -7.196 1.00 91.00 81 ASP A C 1
ATOM 642 O O . ASP A 1 81 ? 19.603 8.290 -6.635 1.00 91.00 81 ASP A O 1
ATOM 646 N N . ALA A 1 82 ? 17.457 8.927 -6.494 1.00 86.56 82 ALA A N 1
ATOM 647 C CA . ALA A 1 82 ? 17.377 8.796 -5.042 1.00 86.56 82 ALA A CA 1
ATOM 648 C C . ALA A 1 82 ? 17.379 7.324 -4.592 1.00 86.56 82 ALA A C 1
ATOM 650 O O . ALA A 1 82 ? 18.095 6.989 -3.640 1.00 86.56 82 ALA A O 1
ATOM 651 N N . PHE A 1 83 ? 16.629 6.454 -5.277 1.00 87.38 83 PHE A N 1
ATOM 652 C CA . PHE A 1 83 ? 16.628 5.006 -5.038 1.00 87.38 83 PHE A CA 1
ATOM 653 C C . PHE A 1 83 ? 18.001 4.398 -5.288 1.00 87.38 83 PHE A C 1
ATOM 655 O O . PHE A 1 83 ? 18.524 3.694 -4.420 1.00 87.38 83 PHE A O 1
ATOM 662 N N . TYR A 1 84 ? 18.609 4.734 -6.424 1.00 91.38 84 TYR A N 1
ATOM 663 C CA . TYR A 1 84 ? 19.914 4.232 -6.833 1.00 91.38 84 TYR A CA 1
ATOM 664 C C . TYR A 1 84 ? 20.999 4.578 -5.802 1.00 91.38 84 TYR A C 1
ATOM 666 O O . TYR A 1 84 ? 21.776 3.724 -5.380 1.00 91.38 84 TYR A O 1
ATOM 674 N N . ALA A 1 85 ? 21.004 5.821 -5.308 1.00 89.44 85 ALA A N 1
ATOM 675 C CA . ALA A 1 85 ? 21.961 6.280 -4.299 1.00 89.44 85 ALA A CA 1
ATOM 676 C C . ALA A 1 85 ? 21.720 5.702 -2.888 1.00 89.44 85 ALA A C 1
ATOM 678 O O . ALA A 1 85 ? 22.594 5.777 -2.013 1.00 89.44 85 ALA A O 1
ATOM 679 N N . SER A 1 86 ? 20.526 5.175 -2.615 1.00 86.88 86 SER A N 1
ATOM 680 C CA . SER A 1 86 ? 20.110 4.792 -1.259 1.00 86.88 86 SER A CA 1
ATOM 681 C C . SER A 1 86 ? 20.033 3.293 -1.033 1.00 86.88 86 SER A C 1
ATOM 683 O O . SER A 1 86 ? 20.262 2.848 0.088 1.00 86.88 86 SER A O 1
ATOM 685 N N . SER A 1 87 ? 19.801 2.524 -2.092 1.00 87.94 87 SER A N 1
ATOM 686 C CA . SER A 1 87 ? 19.437 1.107 -2.007 1.00 87.94 87 SER A CA 1
ATOM 687 C C . SER A 1 87 ? 20.594 0.176 -2.369 1.00 87.94 87 SER A C 1
ATOM 689 O O . SER A 1 87 ? 20.360 -0.950 -2.790 1.00 87.94 87 SER A O 1
ATOM 691 N N . GLY A 1 88 ? 21.841 0.639 -2.209 1.00 90.50 88 GLY A N 1
ATOM 692 C CA . GLY A 1 88 ? 23.046 -0.062 -2.666 1.00 90.50 88 GLY A CA 1
ATOM 693 C C . GLY A 1 88 ? 23.073 -1.540 -2.277 1.00 90.50 88 GLY A C 1
ATOM 694 O O . GLY A 1 88 ? 23.173 -2.378 -3.155 1.00 90.50 88 GLY A O 1
ATOM 695 N N . SER A 1 89 ? 22.832 -1.871 -1.006 1.00 90.62 89 SER A N 1
ATOM 696 C CA . SER A 1 89 ? 22.819 -3.265 -0.533 1.00 90.62 89 SER A CA 1
ATOM 697 C C . SER A 1 89 ? 21.757 -4.151 -1.199 1.00 90.62 89 SER A C 1
ATOM 699 O O . SER A 1 89 ? 21.994 -5.337 -1.421 1.00 90.62 89 SER A O 1
ATOM 701 N N . VAL A 1 90 ? 20.583 -3.597 -1.513 1.00 90.94 90 VAL A N 1
ATOM 702 C CA . VAL A 1 90 ? 19.506 -4.316 -2.214 1.00 90.94 90 VAL A CA 1
ATOM 703 C C . VAL A 1 90 ? 19.875 -4.507 -3.682 1.00 90.94 90 VAL A C 1
ATOM 705 O O . VAL A 1 90 ? 19.666 -5.587 -4.229 1.00 90.94 90 VAL A O 1
ATOM 708 N N . LEU A 1 91 ? 20.462 -3.484 -4.301 1.00 94.00 91 LEU A N 1
ATOM 709 C CA . LEU A 1 91 ? 20.918 -3.531 -5.688 1.00 94.00 91 LEU A CA 1
ATOM 710 C C . LEU A 1 91 ? 22.093 -4.506 -5.866 1.00 94.00 91 LEU A C 1
ATOM 712 O O . LEU A 1 91 ? 22.057 -5.326 -6.774 1.00 94.00 91 LEU A O 1
ATOM 716 N N . ASP A 1 92 ? 23.060 -4.511 -4.944 1.00 95.56 92 ASP A N 1
ATOM 717 C CA . ASP A 1 92 ? 24.176 -5.468 -4.931 1.00 95.56 92 ASP A CA 1
ATOM 718 C C . ASP A 1 92 ? 23.646 -6.906 -4.800 1.00 95.56 92 ASP A C 1
ATOM 720 O O . ASP A 1 92 ? 24.133 -7.845 -5.436 1.00 95.56 92 ASP A O 1
ATOM 724 N N . LYS A 1 93 ? 22.593 -7.093 -3.989 1.00 94.81 93 LYS A N 1
ATOM 725 C CA . LYS A 1 93 ? 21.928 -8.389 -3.865 1.00 94.81 93 LYS A CA 1
ATOM 726 C C . LYS A 1 93 ? 21.228 -8.786 -5.164 1.00 94.81 93 LYS A C 1
ATOM 728 O O . LYS A 1 93 ? 21.317 -9.954 -5.536 1.00 94.81 93 LYS A O 1
ATOM 733 N N . ALA A 1 94 ? 20.559 -7.859 -5.843 1.00 95.19 94 ALA A N 1
ATOM 734 C CA . ALA A 1 94 ? 19.906 -8.112 -7.124 1.00 95.19 94 ALA A CA 1
ATOM 735 C C . ALA A 1 94 ? 20.916 -8.525 -8.211 1.00 95.19 94 ALA A C 1
ATOM 737 O O . ALA A 1 94 ? 20.700 -9.533 -8.883 1.00 95.19 94 ALA A O 1
ATOM 738 N N . GLU A 1 95 ? 22.064 -7.849 -8.293 1.00 97.00 95 GLU A N 1
ATOM 739 C CA . GLU A 1 95 ? 23.156 -8.226 -9.202 1.00 97.00 95 GLU A CA 1
ATOM 740 C C . GLU A 1 95 ? 23.691 -9.629 -8.898 1.00 97.00 95 GLU A C 1
ATOM 742 O O . GLU A 1 95 ? 23.894 -10.428 -9.811 1.00 97.00 95 GLU A O 1
ATOM 747 N N . SER A 1 96 ? 23.826 -9.995 -7.615 1.00 97.62 96 SER A N 1
ATOM 748 C CA . SER A 1 96 ? 24.224 -11.361 -7.227 1.00 97.62 96 SER A CA 1
ATOM 749 C C . SER A 1 96 ? 23.227 -12.446 -7.662 1.00 97.62 96 SER A C 1
ATOM 751 O O . SER A 1 96 ? 23.578 -13.624 -7.706 1.00 97.62 96 SER A O 1
ATOM 753 N N . LEU A 1 97 ? 21.982 -12.060 -7.957 1.00 96.69 97 LEU A N 1
ATOM 754 C CA . LEU A 1 97 ? 20.921 -12.929 -8.470 1.00 96.69 97 LEU A CA 1
ATOM 755 C C . LEU A 1 97 ? 20.814 -12.874 -10.005 1.00 96.69 97 LEU A C 1
ATOM 757 O O . LEU A 1 97 ? 19.920 -13.500 -10.568 1.00 96.69 97 LEU A O 1
ATOM 761 N N . GLY A 1 98 ? 21.715 -12.149 -10.675 1.00 97.25 98 GLY A N 1
ATOM 762 C CA . GLY A 1 98 ? 21.753 -12.008 -12.130 1.00 97.25 98 GLY A CA 1
ATOM 763 C C . GLY A 1 98 ? 20.789 -10.963 -12.694 1.00 97.25 98 GLY A C 1
ATOM 764 O O . GLY A 1 98 ? 20.498 -11.007 -13.885 1.00 97.25 98 GLY A O 1
ATOM 765 N N . ILE A 1 99 ? 20.278 -10.051 -11.862 1.00 97.12 99 ILE A N 1
ATOM 766 C CA . ILE A 1 99 ? 19.413 -8.947 -12.297 1.00 97.12 99 ILE A CA 1
ATOM 767 C C . ILE A 1 99 ? 20.290 -7.723 -12.556 1.00 97.12 99 ILE A C 1
ATOM 769 O O . ILE A 1 99 ? 21.089 -7.351 -11.696 1.00 97.12 99 ILE A O 1
ATOM 773 N N . ASP A 1 100 ? 20.126 -7.090 -13.718 1.00 97.88 100 ASP A N 1
ATOM 774 C CA . ASP A 1 100 ? 20.823 -5.843 -14.032 1.00 97.88 100 ASP A CA 1
ATOM 775 C C . ASP A 1 100 ? 20.502 -4.755 -12.994 1.00 97.88 100 ASP A C 1
ATOM 777 O O . ASP A 1 100 ? 19.381 -4.654 -12.487 1.00 97.88 100 ASP A O 1
ATOM 781 N N . ARG A 1 101 ? 21.494 -3.934 -12.649 1.00 97.00 101 ARG A N 1
ATOM 782 C CA . ARG A 1 101 ? 21.356 -2.956 -11.568 1.00 97.00 101 ARG A CA 1
ATOM 783 C C . ARG A 1 101 ? 20.349 -1.857 -11.887 1.00 97.00 101 ARG A C 1
ATOM 785 O O . ARG A 1 101 ? 19.600 -1.449 -10.994 1.00 97.00 101 ARG A O 1
ATOM 792 N N . ASP A 1 102 ? 20.326 -1.386 -13.132 1.00 96.81 102 ASP A N 1
ATOM 793 C CA . ASP A 1 102 ? 19.377 -0.363 -13.562 1.00 96.81 102 ASP A CA 1
ATOM 794 C C . ASP A 1 102 ? 17.958 -0.951 -13.612 1.00 96.81 102 ASP A C 1
ATOM 796 O O . ASP A 1 102 ? 17.005 -0.338 -13.115 1.00 96.81 102 ASP A O 1
ATOM 800 N N . GLU A 1 103 ? 17.817 -2.188 -14.100 1.00 96.38 103 GLU A N 1
ATOM 801 C CA . GLU A 1 103 ? 16.555 -2.936 -14.037 1.00 96.38 103 GLU A CA 1
ATOM 802 C C . GLU A 1 103 ? 16.062 -3.104 -12.589 1.00 96.38 103 GLU A C 1
ATOM 804 O O . GLU A 1 103 ? 14.899 -2.820 -12.278 1.00 96.38 103 GLU A O 1
ATOM 809 N N . ALA A 1 104 ? 16.944 -3.517 -11.677 1.00 95.38 104 ALA A N 1
ATOM 810 C CA . ALA A 1 104 ? 16.632 -3.688 -10.264 1.00 95.38 104 ALA A CA 1
ATOM 811 C C . ALA A 1 104 ? 16.188 -2.369 -9.617 1.00 95.38 104 ALA A C 1
ATOM 813 O O . ALA A 1 104 ? 15.216 -2.350 -8.857 1.00 95.38 104 ALA A O 1
ATOM 814 N N . CYS A 1 105 ? 16.851 -1.257 -9.945 1.00 94.44 105 CYS A N 1
ATOM 815 C CA . CYS A 1 105 ? 16.498 0.059 -9.425 1.00 94.44 105 CYS A CA 1
ATOM 816 C C . CYS A 1 105 ? 15.117 0.515 -9.918 1.00 94.44 105 CYS A C 1
ATOM 818 O O . CYS A 1 105 ? 14.287 0.937 -9.107 1.00 94.44 105 CYS A O 1
ATOM 820 N N . HIS A 1 106 ? 14.810 0.341 -11.208 1.00 93.38 106 HIS A N 1
ATOM 821 C CA . HIS A 1 106 ? 13.472 0.618 -11.739 1.00 93.38 106 HIS A CA 1
ATOM 822 C C . HIS A 1 106 ? 12.394 -0.263 -11.096 1.00 93.38 106 HIS A C 1
ATOM 824 O O . HIS A 1 106 ? 11.311 0.226 -10.765 1.00 93.38 106 HIS A O 1
ATOM 830 N N . ASN A 1 107 ? 12.670 -1.551 -10.885 1.00 92.06 107 ASN A N 1
ATOM 831 C CA . ASN A 1 107 ? 11.734 -2.462 -10.226 1.00 92.06 107 ASN A CA 1
ATOM 832 C C . ASN A 1 107 ? 11.494 -2.078 -8.760 1.00 92.06 107 ASN A C 1
ATOM 834 O O . ASN A 1 107 ? 10.353 -2.143 -8.292 1.00 92.06 107 ASN A O 1
ATOM 838 N N . LEU A 1 108 ? 12.529 -1.632 -8.047 1.00 88.00 108 LEU A N 1
ATOM 839 C CA . LEU A 1 108 ? 12.420 -1.174 -6.664 1.00 88.00 108 LEU A CA 1
ATOM 840 C C . LEU A 1 108 ? 11.584 0.108 -6.555 1.00 88.00 108 LEU A C 1
ATOM 842 O O . LEU A 1 108 ? 10.655 0.169 -5.748 1.00 88.00 108 LEU A O 1
ATOM 846 N N . GLU A 1 109 ? 11.860 1.095 -7.408 1.00 84.81 109 GLU A N 1
ATOM 847 C CA . GLU A 1 109 ? 11.110 2.351 -7.496 1.00 84.81 109 GLU A CA 1
ATOM 848 C C . GLU A 1 109 ? 9.627 2.105 -7.827 1.00 84.81 109 GLU A C 1
ATOM 850 O O . GLU A 1 109 ? 8.730 2.643 -7.169 1.00 84.81 109 GLU A O 1
ATOM 855 N N . ARG A 1 110 ? 9.343 1.254 -8.822 1.00 82.19 110 ARG A N 1
ATOM 856 C CA . ARG A 1 110 ? 7.965 0.904 -9.205 1.00 82.19 110 ARG A CA 1
ATOM 857 C C . ARG A 1 110 ? 7.248 0.150 -8.098 1.00 82.19 110 ARG A C 1
ATOM 859 O O . ARG A 1 110 ? 6.095 0.457 -7.814 1.00 82.19 110 ARG A O 1
ATOM 866 N N . SER A 1 111 ? 7.925 -0.799 -7.453 1.00 80.81 111 SER A N 1
ATOM 867 C CA . SER A 1 111 ? 7.363 -1.548 -6.325 1.00 80.81 111 SER A CA 1
ATOM 868 C C . SER A 1 111 ? 7.009 -0.615 -5.176 1.00 80.81 111 SER A C 1
ATOM 870 O O . SER A 1 111 ? 5.918 -0.708 -4.622 1.00 80.81 111 SER A O 1
ATOM 872 N N . TYR A 1 112 ? 7.894 0.320 -4.841 1.00 76.56 112 TYR A N 1
ATOM 873 C CA . TYR A 1 112 ? 7.615 1.340 -3.839 1.00 76.56 112 TYR A CA 1
ATOM 874 C C . TYR A 1 112 ? 6.375 2.167 -4.202 1.00 76.56 112 TYR A C 1
ATOM 876 O O . TYR A 1 112 ? 5.451 2.306 -3.400 1.00 76.56 112 TYR A O 1
ATOM 884 N N . THR A 1 113 ? 6.328 2.661 -5.437 1.00 70.38 113 THR A N 1
ATOM 885 C CA . THR A 1 113 ? 5.262 3.553 -5.900 1.00 70.38 113 THR A CA 1
ATOM 886 C C . THR A 1 113 ? 3.908 2.846 -6.022 1.00 70.38 113 THR A C 1
ATOM 888 O O . THR A 1 113 ? 2.878 3.432 -5.701 1.00 70.38 113 THR A O 1
ATOM 891 N N . ALA A 1 114 ? 3.890 1.567 -6.406 1.00 67.62 114 ALA A N 1
ATOM 892 C CA . ALA A 1 114 ? 2.675 0.756 -6.440 1.00 67.62 114 ALA A CA 1
ATOM 893 C C . ALA A 1 114 ? 2.158 0.411 -5.032 1.00 67.62 114 ALA A C 1
ATOM 895 O O . ALA A 1 114 ? 0.954 0.414 -4.805 1.00 67.62 114 ALA A O 1
ATOM 896 N N . ASN A 1 115 ? 3.045 0.160 -4.063 1.00 63.56 115 ASN A N 1
ATOM 897 C CA . ASN A 1 115 ? 2.636 -0.123 -2.680 1.00 63.56 115 ASN A CA 1
ATOM 898 C C . ASN A 1 115 ? 2.173 1.134 -1.926 1.00 63.56 115 ASN A C 1
ATOM 900 O O . ASN A 1 115 ? 1.383 1.037 -0.991 1.00 63.56 115 ASN A O 1
ATOM 904 N N . LEU A 1 116 ? 2.597 2.323 -2.359 1.00 61.53 116 LEU A N 1
ATOM 905 C CA . LEU A 1 116 ? 2.073 3.597 -1.865 1.00 61.53 116 LEU A CA 1
ATOM 906 C C . LEU A 1 116 ? 0.594 3.824 -2.170 1.00 61.53 116 LEU A C 1
ATOM 908 O O . LEU A 1 116 ? 0.001 4.675 -1.515 1.00 61.53 116 LEU A O 1
ATOM 912 N N . LEU A 1 117 ? -0.013 3.075 -3.102 1.00 52.12 117 LEU A N 1
ATOM 913 C CA . LEU A 1 117 ? -1.463 3.117 -3.322 1.00 52.12 117 LEU A CA 1
ATOM 914 C C . LEU A 1 117 ? -2.243 2.744 -2.050 1.00 52.12 117 LEU A C 1
ATOM 916 O O . LEU A 1 117 ? -3.338 3.248 -1.825 1.00 52.12 117 LEU A O 1
ATOM 920 N N . MET A 1 118 ? -1.641 1.929 -1.179 1.00 49.50 118 MET A N 1
ATOM 921 C CA . MET A 1 118 ? -2.188 1.505 0.112 1.00 49.50 118 MET A CA 1
ATOM 922 C C . MET A 1 118 ? -2.005 2.584 1.202 1.00 49.50 118 MET A C 1
ATOM 924 O O . MET A 1 118 ? -1.652 2.268 2.337 1.00 49.50 118 MET A O 1
ATOM 928 N N . ARG A 1 119 ? -2.179 3.877 0.868 1.00 53.12 119 ARG A N 1
ATOM 929 C CA . ARG A 1 119 ? -1.942 5.015 1.782 1.00 53.12 119 ARG A CA 1
ATOM 930 C C . ARG A 1 119 ? -2.719 4.834 3.091 1.00 53.12 119 ARG A C 1
ATOM 932 O O . ARG A 1 119 ? -3.929 5.029 3.126 1.00 53.12 119 ARG A O 1
ATOM 939 N N . SER A 1 120 ? -2.018 4.584 4.196 1.00 41.06 120 SER A N 1
ATOM 940 C CA . SER A 1 120 ? -2.623 4.605 5.529 1.00 41.06 120 SER A CA 1
ATOM 941 C C . SER A 1 120 ? -1.746 5.344 6.545 1.00 41.06 120 SER A C 1
ATOM 943 O O . SER A 1 120 ? -0.701 4.844 6.945 1.00 41.06 120 SER A O 1
ATOM 945 N N . GLY A 1 121 ? -2.225 6.522 6.970 1.00 42.34 121 GLY A N 1
ATOM 946 C CA . GLY A 1 121 ? -2.040 7.129 8.299 1.00 42.34 121 GLY A CA 1
ATOM 947 C C . GLY A 1 121 ? -0.633 7.555 8.776 1.00 42.34 121 GLY A C 1
ATOM 948 O O . GLY A 1 121 ? 0.384 7.189 8.199 1.00 42.34 121 GLY A O 1
ATOM 949 N N . PRO A 1 122 ? -0.551 8.405 9.820 1.00 37.19 122 PRO A N 1
ATOM 950 C CA . PRO A 1 122 ? 0.693 9.054 10.249 1.00 37.19 122 PRO A CA 1
ATOM 951 C C . PRO A 1 122 ? 1.744 8.113 10.871 1.00 37.19 122 PRO A C 1
ATOM 953 O O . PRO A 1 122 ? 1.448 7.008 11.302 1.00 37.19 122 PRO A O 1
ATOM 956 N N . LEU A 1 123 ? 2.984 8.626 10.929 1.00 39.19 123 LEU A N 1
ATOM 957 C CA . LEU A 1 123 ? 4.221 8.013 11.448 1.00 39.19 123 LEU A CA 1
ATOM 958 C C . LEU A 1 123 ? 4.059 6.965 12.552 1.00 39.19 123 LEU A C 1
ATOM 960 O O . LEU A 1 123 ? 3.750 7.300 13.699 1.00 39.19 123 LEU A O 1
ATOM 964 N N . LEU A 1 124 ? 4.582 5.775 12.267 1.00 41.84 124 LEU A N 1
ATOM 965 C CA . LEU A 1 124 ? 5.093 4.877 13.292 1.00 41.84 124 LEU A CA 1
ATOM 966 C C . LEU A 1 124 ? 6.488 5.343 13.714 1.00 41.84 124 LEU A C 1
ATOM 968 O O . LEU A 1 124 ? 7.499 4.997 13.103 1.00 41.84 124 LEU A O 1
ATOM 972 N N . LYS A 1 125 ? 6.568 6.135 14.788 1.00 42.84 125 LYS A N 1
ATOM 973 C CA . LYS A 1 125 ? 7.808 6.185 15.573 1.00 42.84 125 LYS A CA 1
ATOM 974 C C . LYS A 1 125 ? 7.850 4.913 16.408 1.00 42.84 125 LYS A C 1
ATOM 976 O O . LYS A 1 125 ? 6.871 4.608 17.080 1.00 42.84 125 LYS A O 1
ATOM 981 N N . ARG A 1 126 ? 8.970 4.182 16.375 1.00 42.50 126 ARG A N 1
ATOM 982 C CA . ARG A 1 126 ? 9.187 2.992 17.210 1.00 42.50 126 ARG A CA 1
ATOM 983 C C . ARG A 1 126 ? 8.961 3.373 18.677 1.00 42.50 126 ARG A C 1
ATOM 985 O O . ARG A 1 126 ? 9.838 3.961 19.305 1.00 42.50 126 ARG A O 1
ATOM 992 N N . LYS A 1 127 ? 7.780 3.071 19.216 1.00 45.28 127 LYS A N 1
ATOM 993 C CA . LYS A 1 127 ? 7.522 3.172 20.650 1.00 45.28 127 LYS A CA 1
ATOM 994 C C . LYS A 1 127 ? 8.159 1.937 21.280 1.00 45.28 127 LYS A C 1
ATOM 996 O O . LYS A 1 127 ? 7.910 0.815 20.836 1.00 45.28 127 LYS A O 1
ATOM 1001 N N . ALA A 1 128 ? 9.036 2.138 22.259 1.00 47.19 128 ALA A N 1
ATOM 1002 C CA . ALA A 1 128 ? 9.561 1.036 23.052 1.00 47.19 128 ALA A CA 1
ATOM 1003 C C . ALA A 1 128 ? 8.368 0.283 23.675 1.00 47.19 128 ALA A C 1
ATOM 1005 O O . ALA A 1 128 ? 7.560 0.904 24.360 1.00 47.19 128 ALA A O 1
ATOM 1006 N N . GLY A 1 129 ? 8.218 -1.014 23.377 1.00 62.81 129 GLY A N 1
ATOM 1007 C CA . GLY A 1 129 ? 7.232 -1.886 24.035 1.00 62.81 129 GLY A CA 1
ATOM 1008 C C . GLY A 1 129 ? 6.278 -2.681 23.134 1.00 62.81 129 GLY A C 1
ATOM 1009 O O . GLY A 1 129 ? 5.743 -3.682 23.601 1.00 62.81 129 GLY A O 1
ATOM 1010 N N . VAL A 1 130 ? 6.078 -2.325 21.857 1.00 76.12 130 VAL A N 1
ATOM 1011 C CA . VAL A 1 130 ? 5.221 -3.130 20.956 1.00 76.12 130 VAL A CA 1
ATOM 1012 C C . VAL A 1 130 ? 6.059 -4.230 20.298 1.00 76.12 130 VAL A C 1
ATOM 1014 O O . VAL A 1 130 ? 6.888 -3.952 19.432 1.00 76.12 130 VAL A O 1
ATOM 1017 N N . SER A 1 131 ? 5.873 -5.478 20.736 1.00 84.44 131 SER A N 1
ATOM 1018 C CA . SER A 1 131 ? 6.532 -6.666 20.174 1.00 84.44 131 SER A CA 1
ATOM 1019 C C . SER A 1 131 ? 5.596 -7.445 19.246 1.00 84.44 131 SER A C 1
ATOM 1021 O O . SER A 1 131 ? 4.375 -7.347 19.362 1.00 84.44 131 SER A O 1
ATOM 1023 N N . PHE A 1 132 ? 6.155 -8.283 18.366 1.00 84.69 132 PHE A N 1
ATOM 1024 C CA . PHE A 1 132 ? 5.362 -9.219 17.558 1.00 84.69 132 PHE A CA 1
ATOM 1025 C C . PHE A 1 132 ? 4.479 -10.124 18.428 1.00 84.69 132 PHE A C 1
ATOM 1027 O O . PHE A 1 132 ? 3.299 -10.287 18.148 1.00 84.69 132 PHE A O 1
ATOM 1034 N N . GLN A 1 133 ? 5.015 -10.630 19.543 1.00 87.69 133 GLN A N 1
ATOM 1035 C CA . GLN A 1 133 ? 4.252 -11.451 20.490 1.00 87.69 133 GLN A CA 1
ATOM 1036 C C . GLN A 1 133 ? 3.069 -10.695 21.109 1.00 87.69 133 GLN A C 1
ATOM 1038 O O . GLN A 1 133 ? 2.025 -11.292 21.359 1.00 87.69 133 GLN A O 1
ATOM 1043 N N . ALA A 1 134 ? 3.221 -9.394 21.375 1.00 89.50 134 ALA A N 1
ATOM 1044 C CA . ALA A 1 134 ? 2.124 -8.567 21.862 1.00 89.50 134 ALA A CA 1
ATOM 1045 C C . ALA A 1 134 ? 1.064 -8.363 20.772 1.00 89.50 134 ALA A C 1
ATOM 1047 O O . ALA A 1 134 ? -0.120 -8.511 21.058 1.00 89.50 134 ALA A O 1
ATOM 1048 N N . LEU A 1 135 ? 1.482 -8.089 19.529 1.00 88.44 135 LEU A N 1
ATOM 1049 C CA . LEU A 1 135 ? 0.566 -7.933 18.397 1.00 88.44 135 LEU A CA 1
ATOM 1050 C C . LEU A 1 135 ? -0.271 -9.193 18.163 1.00 88.44 135 LEU A C 1
ATOM 1052 O O . LEU A 1 135 ? -1.473 -9.070 17.935 1.00 88.44 135 LEU A O 1
ATOM 1056 N N . GLU A 1 136 ? 0.322 -10.387 18.244 1.00 90.12 136 GLU A N 1
ATOM 1057 C CA . GLU A 1 136 ? -0.399 -11.656 18.044 1.00 90.12 136 GLU A CA 1
ATOM 1058 C C . GLU A 1 136 ? -1.510 -11.894 19.072 1.00 90.12 136 GLU A C 1
ATOM 1060 O O . GLU A 1 136 ? -2.522 -12.509 18.756 1.00 90.12 136 GLU A O 1
ATOM 1065 N N . LYS A 1 137 ? -1.385 -11.334 20.280 1.00 93.12 137 LYS A N 1
ATOM 1066 C CA . LYS A 1 137 ? -2.437 -11.407 21.305 1.00 93.12 137 LYS A CA 1
ATOM 1067 C C . LYS A 1 137 ? -3.580 -10.413 21.073 1.00 93.12 137 LYS A C 1
ATOM 1069 O O . LYS A 1 137 ? -4.618 -10.521 21.718 1.00 93.12 137 LYS A O 1
ATOM 1074 N N . MET A 1 138 ? -3.418 -9.445 20.168 1.00 94.00 138 MET A N 1
ATOM 1075 C CA . MET A 1 138 ? -4.427 -8.428 19.854 1.00 94.00 138 MET A CA 1
ATOM 1076 C C . MET A 1 138 ? -5.390 -8.930 18.768 1.00 94.00 138 MET A C 1
ATOM 1078 O O . MET A 1 138 ? -5.404 -8.423 17.644 1.00 94.00 138 MET A O 1
ATOM 1082 N N . THR A 1 139 ? -6.194 -9.942 19.100 1.00 96.12 139 THR A N 1
ATOM 1083 C CA . THR A 1 139 ? -7.102 -10.622 18.156 1.00 96.12 139 THR A CA 1
ATOM 1084 C C . THR A 1 139 ? -8.113 -9.671 17.513 1.00 96.12 139 THR A C 1
ATOM 1086 O O . THR A 1 139 ? -8.310 -9.721 16.300 1.00 96.12 139 THR A O 1
ATOM 1089 N N . LEU A 1 140 ? -8.684 -8.737 18.281 1.00 96.88 140 LEU A N 1
ATOM 1090 C CA . LEU A 1 140 ? -9.606 -7.733 17.742 1.00 96.88 140 LEU A CA 1
ATOM 1091 C C . LEU A 1 140 ? -8.906 -6.775 16.766 1.00 96.88 140 LEU A C 1
ATOM 1093 O O . LEU A 1 140 ? -9.424 -6.520 15.686 1.00 96.88 140 LEU A O 1
ATOM 1097 N N . THR A 1 141 ? -7.699 -6.299 17.087 1.00 94.56 141 THR A N 1
ATOM 1098 C CA . THR A 1 141 ? -6.900 -5.452 16.181 1.00 94.56 141 THR A CA 1
ATOM 1099 C C . THR A 1 141 ? -6.607 -6.167 14.863 1.00 94.56 141 THR A C 1
ATOM 1101 O O . THR A 1 141 ? -6.724 -5.569 13.796 1.00 94.56 141 THR A O 1
ATOM 1104 N N . LYS A 1 142 ? -6.242 -7.455 14.925 1.00 95.44 142 LYS A N 1
ATOM 1105 C CA . LYS A 1 142 ? -6.025 -8.302 13.742 1.00 95.44 142 LYS A CA 1
ATOM 1106 C C . LYS A 1 142 ? -7.308 -8.409 12.908 1.00 95.44 142 LYS A C 1
ATOM 1108 O O . LYS A 1 142 ? -7.267 -8.171 11.705 1.00 95.44 142 LYS A O 1
ATOM 1113 N N . SER A 1 143 ? -8.441 -8.694 13.550 1.00 97.19 143 SER A N 1
ATOM 1114 C CA . SER A 1 143 ? -9.743 -8.809 12.885 1.00 97.19 143 SER A CA 1
ATOM 1115 C C . SER A 1 143 ? -10.194 -7.500 12.227 1.00 97.19 143 SER A C 1
ATOM 1117 O O . SER A 1 143 ? -10.600 -7.517 11.071 1.00 97.19 143 SER A O 1
ATOM 1119 N N . VAL A 1 144 ? -10.038 -6.355 12.900 1.00 96.25 144 VAL A N 1
ATOM 1120 C CA . VAL A 1 144 ? -10.374 -5.024 12.359 1.00 96.25 144 VAL A CA 1
ATOM 1121 C C . VAL A 1 144 ? -9.576 -4.714 11.091 1.00 96.25 144 VAL A C 1
ATOM 1123 O O . VAL A 1 144 ? -10.136 -4.197 10.126 1.00 96.25 144 VAL A O 1
ATOM 1126 N N . VAL A 1 145 ? -8.281 -5.050 11.066 1.00 95.19 145 VAL A N 1
ATOM 1127 C CA . VAL A 1 145 ? -7.441 -4.867 9.871 1.00 95.19 145 VAL A CA 1
ATOM 1128 C C . VAL A 1 145 ? -7.935 -5.739 8.717 1.00 95.19 145 VAL A C 1
ATOM 1130 O O . VAL A 1 145 ? -8.075 -5.241 7.602 1.00 95.19 145 VAL A O 1
ATOM 1133 N N . TYR A 1 146 ? -8.254 -7.010 8.967 1.00 96.31 146 TYR A N 1
ATOM 1134 C CA . TYR A 1 146 ? -8.789 -7.879 7.917 1.00 96.31 146 TYR A CA 1
ATOM 1135 C C . TYR A 1 146 ? -10.182 -7.469 7.448 1.00 96.31 146 TYR A C 1
ATOM 1137 O O . TYR A 1 146 ? -10.457 -7.552 6.254 1.00 96.31 146 TYR A O 1
ATOM 1145 N N . GLU A 1 147 ? -11.045 -6.979 8.338 1.00 94.81 147 GLU A N 1
ATOM 1146 C CA . GLU A 1 147 ? -12.362 -6.478 7.946 1.00 94.81 147 GLU A CA 1
ATOM 1147 C C . GLU A 1 147 ? -12.244 -5.246 7.048 1.00 94.81 147 GLU A C 1
ATOM 1149 O O . GLU A 1 147 ? -12.949 -5.168 6.043 1.00 94.81 147 GLU A O 1
ATOM 1154 N N . ALA A 1 148 ? -11.306 -4.338 7.340 1.00 92.62 148 ALA A N 1
ATOM 1155 C CA . ALA A 1 148 ? -11.013 -3.201 6.471 1.00 92.62 148 ALA A CA 1
ATOM 1156 C C . ALA A 1 148 ? -10.524 -3.652 5.082 1.00 92.62 148 ALA A C 1
ATOM 1158 O O . ALA A 1 148 ? -11.048 -3.201 4.068 1.00 92.62 148 ALA A O 1
ATOM 1159 N N . LEU A 1 149 ? -9.579 -4.599 5.028 1.00 92.38 149 LEU A N 1
ATOM 1160 C CA . LEU A 1 149 ? -9.050 -5.140 3.768 1.00 92.38 149 LEU A CA 1
ATOM 1161 C C . LEU A 1 149 ? -10.088 -5.953 2.974 1.00 92.38 149 LEU A C 1
ATOM 1163 O O . LEU A 1 149 ? -9.996 -6.037 1.750 1.00 92.38 149 LEU A O 1
ATOM 1167 N N . ARG A 1 150 ? -11.068 -6.562 3.655 1.00 92.38 150 ARG A N 1
ATOM 1168 C CA . ARG A 1 150 ? -12.175 -7.305 3.040 1.00 92.38 150 ARG A CA 1
ATOM 1169 C C . ARG A 1 150 ? -13.234 -6.371 2.460 1.00 92.38 150 ARG A C 1
ATOM 1171 O O . ARG A 1 150 ? -13.707 -6.620 1.354 1.00 92.38 150 ARG A O 1
ATOM 1178 N N . ILE A 1 151 ? -13.678 -5.377 3.233 1.00 88.75 151 ILE A N 1
ATOM 1179 C CA . ILE A 1 151 ? -14.821 -4.533 2.859 1.00 88.75 151 ILE A CA 1
ATOM 1180 C C . ILE A 1 151 ? -14.460 -3.541 1.750 1.00 88.75 151 ILE A C 1
ATOM 1182 O O . ILE A 1 151 ? -15.273 -3.312 0.858 1.00 88.75 151 ILE A O 1
ATOM 1186 N N . GLU A 1 152 ? -13.241 -3.003 1.783 1.00 86.44 152 GLU A N 1
ATOM 1187 C CA . GLU A 1 152 ? -12.735 -2.026 0.820 1.00 86.44 152 GLU A CA 1
ATOM 1188 C C . GLU A 1 152 ? -11.302 -2.419 0.414 1.00 86.44 152 GLU A C 1
ATOM 1190 O O . GLU A 1 152 ? -10.323 -1.875 0.933 1.00 86.44 152 GLU A O 1
ATOM 1195 N N . PRO A 1 153 ? -11.141 -3.416 -0.479 1.00 87.31 153 PRO A N 1
ATOM 1196 C CA . PRO A 1 153 ? -9.818 -3.818 -0.937 1.00 87.31 153 PRO A CA 1
ATOM 1197 C C . PRO A 1 153 ? -9.149 -2.655 -1.675 1.00 87.31 153 PRO A C 1
ATOM 1199 O O . PRO A 1 153 ? -9.719 -2.091 -2.609 1.00 87.31 153 PRO A O 1
ATOM 1202 N N . GLY A 1 154 ? -7.909 -2.326 -1.295 1.00 81.50 154 GLY A N 1
ATOM 1203 C CA . GLY A 1 154 ? -7.190 -1.167 -1.844 1.00 81.50 154 GLY A CA 1
ATOM 1204 C C . GLY A 1 154 ? -6.972 -1.212 -3.363 1.00 81.50 154 GLY A C 1
ATOM 1205 O O . GLY A 1 154 ? -6.812 -0.171 -3.994 1.00 81.50 154 GLY A O 1
ATOM 1206 N N . VAL A 1 155 ? -7.009 -2.408 -3.961 1.00 85.25 155 VAL A N 1
ATOM 1207 C CA . VAL A 1 155 ? -7.026 -2.610 -5.415 1.00 85.25 155 VAL A CA 1
ATOM 1208 C C . VAL A 1 155 ? -8.201 -3.534 -5.760 1.00 85.25 155 VAL A C 1
ATOM 1210 O O . VAL A 1 155 ? -8.090 -4.744 -5.573 1.00 85.25 155 VAL A O 1
ATOM 1213 N N . PRO A 1 156 ? -9.335 -3.006 -6.254 1.00 84.88 156 PRO A N 1
ATOM 1214 C CA . PRO A 1 156 ? -10.543 -3.805 -6.482 1.00 84.88 156 PRO A CA 1
ATOM 1215 C C . PRO A 1 156 ? -10.532 -4.597 -7.798 1.00 84.88 156 PRO A C 1
ATOM 1217 O O . PRO A 1 156 ? -11.364 -5.479 -7.982 1.00 84.88 156 PRO A O 1
ATOM 1220 N N . PHE A 1 157 ? -9.619 -4.293 -8.725 1.00 87.12 157 PHE A N 1
ATOM 1221 C CA . PHE A 1 157 ? -9.588 -4.914 -10.049 1.00 87.12 157 PHE A CA 1
ATOM 1222 C C . PHE A 1 157 ? -8.480 -5.964 -10.160 1.00 87.12 157 PHE A C 1
ATOM 1224 O O . PHE A 1 157 ? -7.296 -5.648 -10.025 1.00 87.12 157 PHE A O 1
ATOM 1231 N N . GLN A 1 158 ? -8.864 -7.203 -10.472 1.00 90.62 158 GLN A N 1
ATOM 1232 C CA . GLN A 1 158 ? -7.956 -8.293 -10.830 1.00 90.62 158 GLN A CA 1
ATOM 1233 C C . GLN A 1 158 ? -8.289 -8.790 -12.236 1.00 90.62 158 GLN A C 1
ATOM 1235 O O . GLN A 1 158 ? -9.456 -8.919 -12.603 1.00 90.62 158 GLN A O 1
ATOM 1240 N N . TYR A 1 159 ? -7.256 -9.086 -13.021 1.00 92.62 159 TYR A N 1
ATOM 1241 C CA . TYR A 1 159 ? -7.398 -9.533 -14.403 1.00 92.62 159 TYR A CA 1
ATOM 1242 C C . TYR A 1 159 ? -6.625 -10.832 -14.623 1.00 92.62 159 TYR A C 1
ATOM 1244 O O . TYR A 1 159 ? -5.519 -11.005 -14.110 1.00 92.62 159 TYR A O 1
ATOM 1252 N N . GLY A 1 160 ? -7.187 -11.722 -15.438 1.00 93.06 160 GLY A N 1
ATOM 1253 C CA . GLY A 1 160 ? -6.551 -12.961 -15.873 1.00 93.06 160 GLY A CA 1
ATOM 1254 C C . GLY A 1 160 ? -6.902 -13.256 -17.327 1.00 93.06 160 GLY A C 1
ATOM 1255 O O . GLY A 1 160 ? -8.039 -13.060 -17.748 1.00 93.06 160 GLY A O 1
ATOM 1256 N N . LYS A 1 161 ? -5.920 -13.720 -18.103 1.00 95.12 161 LYS A N 1
ATOM 1257 C CA . LYS A 1 161 ? -6.126 -14.214 -19.468 1.00 95.12 161 LYS A CA 1
ATOM 1258 C C . LYS A 1 161 ? -5.980 -15.732 -19.459 1.00 95.12 161 LYS A C 1
ATOM 1260 O O . LYS A 1 161 ? -4.929 -16.228 -19.052 1.00 95.12 161 LYS A O 1
ATOM 1265 N N . ALA A 1 162 ? -7.010 -16.447 -19.910 1.00 94.81 162 ALA A N 1
ATOM 1266 C CA . ALA A 1 162 ? -6.958 -17.898 -20.060 1.00 94.81 162 ALA A CA 1
ATOM 1267 C C . ALA A 1 162 ? -5.823 -18.286 -21.026 1.00 94.81 162 ALA A C 1
ATOM 1269 O O . ALA A 1 162 ? -5.682 -17.689 -22.097 1.00 94.81 162 ALA A O 1
ATOM 1270 N N . LYS A 1 163 ? -4.975 -19.234 -20.612 1.00 95.00 163 LYS A N 1
ATOM 1271 C CA . LYS A 1 163 ? -3.874 -19.772 -21.434 1.00 95.00 163 LYS A CA 1
ATOM 1272 C C . LYS A 1 163 ? -4.277 -21.025 -22.213 1.00 95.00 163 LYS A C 1
ATOM 1274 O O . LYS A 1 163 ? -3.591 -21.392 -23.158 1.00 95.00 163 LYS A O 1
ATOM 1279 N N . GLU A 1 164 ? -5.372 -21.642 -21.802 1.00 95.56 164 GLU A N 1
ATOM 1280 C CA . GLU A 1 164 ? -5.969 -22.851 -22.350 1.00 95.56 164 GLU A CA 1
ATOM 1281 C C . GLU A 1 164 ? -7.485 -22.783 -22.141 1.00 95.56 164 GLU A C 1
ATOM 1283 O O . GLU A 1 164 ? -7.975 -21.881 -21.448 1.00 95.56 164 GLU A O 1
ATOM 1288 N N . ASP A 1 165 ? -8.221 -23.707 -22.751 1.00 96.31 165 ASP A N 1
ATOM 1289 C CA . ASP A 1 165 ? -9.666 -23.797 -22.576 1.00 96.31 165 ASP A CA 1
ATOM 1290 C C . ASP A 1 165 ? -9.986 -24.152 -21.119 1.00 96.31 165 ASP A C 1
ATOM 1292 O O . ASP A 1 165 ? -9.517 -25.158 -20.587 1.00 96.31 165 ASP A O 1
ATOM 1296 N N . ILE A 1 166 ? -10.787 -23.311 -20.463 1.00 94.44 166 ILE A N 1
ATOM 1297 C CA . ILE A 1 166 ? -11.159 -23.476 -19.055 1.00 94.44 166 ILE A CA 1
ATOM 1298 C C . ILE A 1 166 ? -12.676 -23.503 -18.892 1.00 94.44 166 ILE A C 1
ATOM 1300 O O . ILE A 1 166 ? -13.406 -22.764 -19.552 1.00 94.44 166 ILE A O 1
ATOM 1304 N N . VAL A 1 167 ? -13.144 -24.320 -17.949 1.00 90.94 167 VAL A N 1
ATOM 1305 C CA . VAL A 1 167 ? -14.516 -24.274 -17.436 1.00 90.94 167 VAL A CA 1
ATOM 1306 C C . VAL A 1 167 ? -14.480 -23.572 -16.085 1.00 90.94 167 VAL A C 1
ATOM 1308 O O . VAL A 1 167 ? -13.822 -24.037 -15.157 1.00 90.94 167 VAL A O 1
ATOM 1311 N N . ILE A 1 168 ? -15.172 -22.439 -15.977 1.00 87.50 168 ILE A N 1
ATOM 1312 C CA . ILE A 1 168 ? -15.288 -21.687 -14.725 1.00 87.50 168 ILE A CA 1
ATOM 1313 C C . ILE A 1 168 ? -16.570 -22.133 -14.028 1.00 87.50 168 ILE A C 1
ATOM 1315 O O . ILE A 1 168 ? -17.664 -21.905 -14.538 1.00 87.50 168 ILE A O 1
ATOM 1319 N N . ASN A 1 169 ? -16.428 -22.740 -12.851 1.00 83.94 169 ASN A N 1
ATOM 1320 C CA . ASN A 1 169 ? -17.548 -23.041 -11.967 1.00 83.94 169 ASN A CA 1
ATOM 1321 C C . ASN A 1 169 ? -17.633 -21.957 -10.892 1.00 83.94 169 ASN A C 1
ATOM 1323 O O . ASN A 1 169 ? -16.622 -21.590 -10.293 1.00 83.94 169 ASN A O 1
ATOM 1327 N N . SER A 1 170 ? -18.832 -21.447 -10.635 1.00 74.94 170 SER A N 1
ATOM 1328 C CA . SER A 1 170 ? -19.092 -20.581 -9.491 1.00 74.94 170 SER A CA 1
ATOM 1329 C C . SER A 1 170 ? -19.646 -21.403 -8.317 1.00 74.94 170 SER A C 1
ATOM 1331 O O . SER A 1 170 ? -20.405 -22.345 -8.531 1.00 74.94 170 SER A O 1
ATOM 1333 N N . HIS A 1 171 ? -19.304 -20.982 -7.089 1.00 69.31 171 HIS A N 1
ATOM 1334 C CA . HIS A 1 171 ? -19.884 -21.369 -5.782 1.00 69.31 171 HIS A CA 1
ATOM 1335 C C . HIS A 1 171 ? -19.266 -22.570 -5.023 1.00 69.31 171 HIS A C 1
ATOM 1337 O O . HIS A 1 171 ? -19.879 -23.625 -4.907 1.00 69.31 171 HIS A O 1
ATOM 1343 N N . ASP A 1 172 ? -18.129 -22.349 -4.348 1.00 62.38 172 ASP A N 1
ATOM 1344 C CA . ASP A 1 172 ? -17.627 -23.258 -3.293 1.00 62.38 172 ASP A CA 1
ATOM 1345 C C . ASP A 1 172 ? -18.245 -22.981 -1.904 1.00 62.38 172 ASP A C 1
ATOM 1347 O O . ASP A 1 172 ? -18.112 -23.793 -0.988 1.00 62.38 172 ASP A O 1
ATOM 1351 N N . ALA A 1 173 ? -18.881 -21.818 -1.705 1.00 62.53 173 ALA A N 1
ATOM 1352 C CA . ALA A 1 173 ? -19.545 -21.452 -0.453 1.00 62.53 173 ALA A CA 1
ATOM 1353 C C . ALA A 1 173 ? -20.514 -20.267 -0.614 1.00 62.53 173 ALA A C 1
ATOM 1355 O O . ALA A 1 173 ? -20.374 -19.456 -1.531 1.00 62.53 173 ALA A O 1
ATOM 1356 N N . ALA A 1 174 ? -21.455 -20.142 0.326 1.00 65.19 174 ALA A N 1
ATOM 1357 C CA . ALA A 1 174 ? -22.324 -18.983 0.503 1.00 65.19 174 ALA A CA 1
ATOM 1358 C C . ALA A 1 174 ? -22.342 -18.591 1.987 1.00 65.19 174 ALA A C 1
ATOM 1360 O O . ALA A 1 174 ? -22.567 -19.437 2.850 1.00 65.19 174 ALA A O 1
ATOM 1361 N N . TYR A 1 175 ? -22.107 -17.313 2.277 1.00 64.94 175 TYR A N 1
ATOM 1362 C CA . TYR A 1 175 ? -22.204 -16.747 3.621 1.00 64.94 175 TYR A CA 1
ATOM 1363 C C . TYR A 1 175 ? -22.962 -15.431 3.532 1.00 64.94 175 TYR A C 1
ATOM 1365 O O . TYR A 1 175 ? -22.766 -14.659 2.592 1.00 64.94 175 TYR A O 1
ATOM 1373 N N . GLU A 1 176 ? -23.832 -15.174 4.500 1.00 68.69 176 GLU A N 1
ATOM 1374 C CA . GLU A 1 176 ? -24.573 -13.922 4.554 1.00 68.69 176 GLU A CA 1
ATOM 1375 C C . GLU A 1 176 ? -23.626 -12.778 4.942 1.00 68.69 176 GLU A C 1
ATOM 1377 O O . GLU A 1 176 ? -23.084 -12.735 6.047 1.00 68.69 176 GLU A O 1
ATOM 1382 N N . ILE A 1 177 ? -23.415 -11.844 4.014 1.00 67.56 177 ILE A N 1
ATOM 1383 C CA . ILE A 1 177 ? -22.731 -10.578 4.275 1.00 67.56 177 ILE A CA 1
ATOM 1384 C C . ILE A 1 177 ? -23.781 -9.485 4.152 1.00 67.56 177 ILE A C 1
ATOM 1386 O O . ILE A 1 177 ? -24.266 -9.193 3.057 1.00 67.56 177 ILE A O 1
ATOM 1390 N N . LYS A 1 178 ? -24.131 -8.868 5.280 1.00 74.62 178 LYS A N 1
ATOM 1391 C CA . LYS A 1 178 ? -24.977 -7.678 5.281 1.00 74.62 178 LYS A CA 1
ATOM 1392 C C . LYS A 1 178 ? -24.247 -6.559 4.540 1.00 74.62 178 LYS A C 1
ATOM 1394 O O . LYS A 1 178 ? -23.083 -6.261 4.816 1.00 74.62 178 LYS A O 1
ATOM 1399 N N . LYS A 1 179 ? -24.917 -5.999 3.532 1.00 64.62 179 LYS A N 1
ATOM 1400 C CA . LYS A 1 179 ? -24.351 -4.982 2.645 1.00 64.62 179 LYS A CA 1
ATOM 1401 C C . LYS A 1 179 ? -23.872 -3.780 3.468 1.00 64.62 179 LYS A C 1
ATOM 1403 O O . LYS A 1 179 ? -24.624 -3.280 4.295 1.00 64.62 179 LYS A O 1
ATOM 1408 N N . GLU A 1 180 ? -22.645 -3.331 3.195 1.00 70.44 180 GLU A N 1
ATOM 1409 C CA . GLU A 1 180 ? -22.031 -2.122 3.779 1.00 70.44 180 GLU A CA 1
ATOM 1410 C C . GLU A 1 180 ? -21.819 -2.156 5.308 1.00 70.44 180 GLU A C 1
ATOM 1412 O O . GLU A 1 180 ? -21.478 -1.137 5.904 1.00 70.44 180 GLU A O 1
ATOM 1417 N N . GLU A 1 181 ? -21.946 -3.319 5.958 1.00 87.31 181 GLU A N 1
ATOM 1418 C CA . GLU A 1 181 ? -21.698 -3.444 7.398 1.00 87.31 181 GLU A CA 1
ATOM 1419 C C . GLU A 1 181 ? -20.230 -3.785 7.696 1.00 87.31 181 GLU A C 1
ATOM 1421 O O . GLU A 1 181 ? -19.694 -4.798 7.233 1.00 87.31 181 GLU A O 1
ATOM 1426 N N . PHE A 1 182 ? -19.588 -2.941 8.507 1.00 90.81 182 PHE A N 1
ATOM 1427 C CA . PHE A 1 182 ? -18.261 -3.189 9.064 1.00 90.81 182 PHE A CA 1
ATOM 1428 C C . PHE A 1 182 ? -18.382 -3.987 10.369 1.00 90.81 182 PHE A C 1
ATOM 1430 O O . PHE A 1 182 ? -18.887 -3.469 11.366 1.00 90.81 182 PHE A O 1
ATOM 1437 N N . VAL A 1 183 ? -17.888 -5.229 10.383 1.00 93.00 183 VAL A N 1
ATOM 1438 C CA . VAL A 1 183 ? -17.938 -6.119 11.557 1.00 93.00 183 VAL A CA 1
ATOM 1439 C C . VAL A 1 183 ? -16.523 -6.351 12.087 1.00 93.00 183 VAL A C 1
ATOM 1441 O O . VAL A 1 183 ? -15.790 -7.212 11.600 1.00 93.00 183 VAL A O 1
ATOM 1444 N N . GLY A 1 184 ? -16.114 -5.547 13.072 1.00 92.75 184 GLY A N 1
ATOM 1445 C CA . GLY A 1 184 ? -14.724 -5.494 13.544 1.00 92.75 184 GLY A CA 1
ATOM 1446 C C . GLY A 1 184 ? -14.195 -6.796 14.156 1.00 92.75 184 GLY A C 1
ATOM 1447 O O . GLY A 1 184 ? -12.996 -7.055 14.089 1.00 92.75 184 GLY A O 1
ATOM 1448 N N . ASP A 1 185 ? -15.061 -7.643 14.705 1.00 95.31 185 ASP A N 1
ATOM 1449 C CA . ASP A 1 185 ? -14.740 -8.925 15.341 1.00 95.31 185 ASP A CA 1
ATOM 1450 C C . ASP A 1 185 ? -15.006 -10.150 14.444 1.00 95.31 185 ASP A C 1
ATOM 1452 O O . ASP A 1 185 ? -14.865 -11.284 14.900 1.00 95.31 185 ASP A O 1
ATOM 1456 N N . ARG A 1 186 ? -15.316 -9.945 13.152 1.00 93.94 186 ARG A N 1
ATOM 1457 C CA . ARG A 1 186 ? -15.649 -11.013 12.188 1.00 93.94 186 ARG A CA 1
ATOM 1458 C C . ARG A 1 186 ? -14.647 -12.168 12.161 1.00 93.94 186 ARG A C 1
ATOM 1460 O O . ARG A 1 186 ? -15.043 -13.310 11.946 1.00 93.94 186 ARG A O 1
ATOM 1467 N N . PHE A 1 187 ? -13.363 -11.869 12.326 1.00 96.00 187 PHE A N 1
ATOM 1468 C CA . PHE A 1 187 ? -12.269 -12.833 12.225 1.00 96.00 187 PHE A CA 1
ATOM 1469 C C . PHE A 1 187 ? -11.697 -13.221 13.596 1.00 96.00 187 PHE A C 1
ATOM 1471 O O . PHE A 1 187 ? -10.557 -13.667 13.679 1.00 96.00 187 PHE A O 1
ATOM 1478 N N . VAL A 1 188 ? -12.448 -13.031 14.684 1.00 96.19 188 VAL A N 1
ATOM 1479 C CA . VAL A 1 188 ? -12.052 -13.477 16.028 1.00 96.19 188 VAL A CA 1
ATOM 1480 C C . VAL A 1 188 ? -12.518 -14.919 16.264 1.00 96.19 188 VAL A C 1
ATOM 1482 O O . VAL A 1 188 ? -13.630 -15.297 15.897 1.00 96.19 188 VAL A O 1
ATOM 1485 N N . GLY A 1 189 ? -11.675 -15.738 16.903 1.00 95.50 189 GLY A N 1
ATOM 1486 C CA . GLY A 1 189 ? -12.013 -17.124 17.246 1.00 95.50 189 GLY A CA 1
ATOM 1487 C C . GLY A 1 189 ? -12.244 -17.984 16.002 1.00 95.50 189 GLY A C 1
ATOM 1488 O O . GLY A 1 189 ? -11.416 -18.000 15.096 1.00 95.50 189 GLY A O 1
ATOM 1489 N N . GLU A 1 190 ? -13.385 -18.675 15.928 1.00 93.50 190 GLU A N 1
ATOM 1490 C CA . GLU A 1 190 ? -13.740 -19.512 14.768 1.00 93.50 190 GLU A CA 1
ATOM 1491 C C . GLU A 1 190 ? -13.855 -18.720 13.455 1.00 93.50 190 GLU A C 1
ATOM 1493 O O . GLU A 1 190 ? -13.711 -19.295 12.372 1.00 93.50 190 GLU A O 1
ATOM 1498 N N . GLY A 1 191 ? -14.056 -17.399 13.543 1.00 92.25 191 GLY A N 1
ATOM 1499 C CA . GLY A 1 191 ? -14.084 -16.493 12.399 1.00 92.25 191 GLY A CA 1
ATOM 1500 C C . GLY A 1 191 ? -12.775 -16.451 11.606 1.00 92.25 191 GLY A C 1
ATOM 1501 O O . GLY A 1 191 ? -12.796 -16.115 10.423 1.00 92.25 191 GLY A O 1
ATOM 1502 N N . GLU A 1 192 ? -11.639 -16.854 12.190 1.00 94.12 192 GLU A N 1
ATOM 1503 C CA . GLU A 1 192 ? -10.362 -16.953 11.465 1.00 94.12 192 GLU A CA 1
ATOM 1504 C C . GLU A 1 192 ? -10.444 -17.899 10.252 1.00 94.12 192 GLU A C 1
ATOM 1506 O O . GLU A 1 192 ? -9.777 -17.670 9.242 1.00 94.12 192 GLU A O 1
ATOM 1511 N N . ASN A 1 193 ? -11.336 -18.897 10.280 1.00 92.81 193 ASN A N 1
ATOM 1512 C CA . ASN A 1 193 ? -11.569 -19.802 9.149 1.00 92.81 193 ASN A CA 1
ATOM 1513 C C . ASN A 1 193 ? -12.091 -19.087 7.890 1.00 92.81 193 ASN A C 1
ATOM 1515 O O . ASN A 1 193 ? -12.026 -19.641 6.788 1.00 92.81 193 ASN A O 1
ATOM 1519 N N . LEU A 1 194 ? -12.613 -17.864 8.033 1.00 92.75 194 LEU A N 1
ATOM 1520 C CA . LEU A 1 194 ? -13.099 -17.041 6.928 1.00 92.75 194 LEU A CA 1
ATOM 1521 C C . LEU A 1 194 ? -11.974 -16.286 6.207 1.00 92.75 194 LEU A C 1
ATOM 1523 O O . LEU A 1 194 ? -12.211 -15.764 5.118 1.00 92.75 194 LEU A O 1
ATOM 1527 N N . LEU A 1 195 ? -10.746 -16.261 6.744 1.00 94.81 195 LEU A N 1
ATOM 1528 C CA . LEU A 1 195 ? -9.607 -15.585 6.104 1.00 94.81 195 LEU A CA 1
ATOM 1529 C C . LEU A 1 195 ? -9.285 -16.155 4.715 1.00 94.81 195 LEU A C 1
ATOM 1531 O O . LEU A 1 195 ? -8.820 -15.427 3.843 1.00 94.81 195 LEU A O 1
ATOM 1535 N N . LYS A 1 196 ? -9.637 -17.417 4.441 1.00 93.31 196 LYS A N 1
ATOM 1536 C CA . LYS A 1 196 ? -9.516 -18.021 3.100 1.00 93.31 196 LYS A CA 1
ATOM 1537 C C . LYS A 1 196 ? -10.359 -17.328 2.016 1.00 93.31 196 LYS A C 1
ATOM 1539 O O . LYS A 1 196 ? -10.190 -17.651 0.839 1.00 93.31 196 LYS A O 1
ATOM 1544 N N . TYR A 1 197 ? -11.274 -16.433 2.405 1.00 91.69 197 TYR A N 1
ATOM 1545 C CA . TYR A 1 197 ? -12.110 -15.615 1.521 1.00 91.69 197 TYR A CA 1
ATOM 1546 C C . TYR A 1 197 ? -11.699 -14.135 1.481 1.00 91.69 197 TYR A C 1
ATOM 1548 O O . TYR A 1 197 ? -12.401 -13.316 0.891 1.00 91.69 197 TYR A O 1
ATOM 1556 N N . VAL A 1 198 ? -10.578 -13.773 2.105 1.00 93.56 198 VAL A N 1
ATOM 1557 C CA . VAL A 1 198 ? -9.994 -12.432 2.022 1.00 93.56 198 VAL A CA 1
ATOM 1558 C C . VAL A 1 198 ? -8.942 -12.433 0.907 1.00 93.56 198 VAL A C 1
ATOM 1560 O O . VAL A 1 198 ? -8.012 -13.235 0.946 1.00 93.56 198 VAL A O 1
ATOM 1563 N N . TYR A 1 199 ? -9.106 -11.547 -0.086 1.00 93.81 199 TYR A N 1
ATOM 1564 C CA . TYR A 1 199 ? -8.351 -11.569 -1.354 1.00 93.81 199 TYR A CA 1
ATOM 1565 C C . TYR A 1 199 ? -7.602 -10.271 -1.696 1.00 93.81 199 TYR A C 1
ATOM 1567 O O . TYR A 1 199 ? -7.139 -10.106 -2.826 1.00 93.81 199 TYR A O 1
ATOM 1575 N N . TRP A 1 200 ? -7.448 -9.345 -0.742 1.00 93.75 200 TRP A N 1
ATOM 1576 C CA . TRP A 1 200 ? -6.813 -8.037 -0.981 1.00 93.75 200 TRP A CA 1
ATOM 1577 C C . TRP A 1 200 ? -5.407 -8.150 -1.607 1.00 93.75 200 TRP A C 1
ATOM 1579 O O . TRP A 1 200 ? -4.971 -7.254 -2.326 1.00 93.75 200 TRP A O 1
ATOM 1589 N N . SER A 1 201 ? -4.705 -9.261 -1.353 1.00 94.19 201 SER A N 1
ATOM 1590 C CA . SER A 1 201 ? -3.340 -9.521 -1.810 1.00 94.19 201 SER A CA 1
ATOM 1591 C C . SER A 1 201 ? -3.249 -10.199 -3.185 1.00 94.19 201 SER A C 1
ATOM 1593 O O . SER A 1 201 ? -2.153 -10.597 -3.572 1.00 94.19 201 SER A O 1
ATOM 1595 N N . ASN A 1 202 ? -4.350 -10.321 -3.943 1.00 95.31 202 ASN A N 1
ATOM 1596 C CA . ASN A 1 202 ? -4.422 -11.095 -5.197 1.00 95.31 202 ASN A CA 1
ATOM 1597 C C . ASN A 1 202 ? -4.160 -12.608 -4.996 1.00 95.31 202 ASN A C 1
ATOM 1599 O O . ASN A 1 202 ? -3.540 -13.279 -5.819 1.00 95.31 202 ASN A O 1
ATOM 1603 N N . GLY A 1 203 ? -4.615 -13.131 -3.862 1.00 95.00 203 GLY A N 1
ATOM 1604 C CA . GLY A 1 203 ? -4.529 -14.528 -3.437 1.00 95.00 203 GLY A CA 1
ATOM 1605 C C . GLY A 1 203 ? -5.283 -14.693 -2.118 1.00 95.00 203 GLY A C 1
ATOM 1606 O O . GLY A 1 203 ? -5.689 -13.688 -1.530 1.00 95.00 203 GLY A O 1
ATOM 1607 N N . ARG A 1 204 ? -5.507 -15.927 -1.654 1.00 95.81 204 ARG A N 1
ATOM 1608 C CA . ARG A 1 204 ? -6.149 -16.137 -0.344 1.00 95.81 204 ARG A CA 1
ATOM 1609 C C . ARG A 1 204 ? -5.220 -15.637 0.758 1.00 95.81 204 ARG A C 1
ATOM 1611 O O . ARG A 1 204 ? -4.024 -15.904 0.711 1.00 95.81 204 ARG A O 1
ATOM 1618 N N . GLU A 1 205 ? -5.759 -14.992 1.789 1.00 96.44 205 GLU A N 1
ATOM 1619 C CA . GLU A 1 205 ? -4.941 -14.533 2.926 1.00 96.44 205 GLU A CA 1
ATOM 1620 C C . GLU A 1 205 ? -4.182 -15.683 3.611 1.00 96.44 205 GLU A C 1
ATOM 1622 O O . GLU A 1 205 ? -3.060 -15.513 4.087 1.00 96.44 205 GLU A O 1
ATOM 1627 N N . THR A 1 206 ? -4.772 -16.880 3.597 1.00 96.62 206 THR A N 1
ATOM 1628 C CA . THR A 1 206 ? -4.194 -18.114 4.148 1.00 96.62 206 THR A CA 1
ATOM 1629 C C . THR A 1 206 ? -3.080 -18.728 3.294 1.00 96.62 206 THR A C 1
ATOM 1631 O O . THR A 1 206 ? -2.508 -19.733 3.700 1.00 96.62 206 THR A O 1
ATOM 1634 N N . GLU A 1 207 ? -2.805 -18.189 2.105 1.00 97.00 207 GLU A N 1
ATOM 1635 C CA . GLU A 1 207 ? -1.750 -18.653 1.194 1.00 97.00 207 GLU A CA 1
ATOM 1636 C C . GLU A 1 207 ? -0.592 -17.656 1.156 1.00 97.00 207 GLU A C 1
ATOM 1638 O O . GLU A 1 207 ? -0.795 -16.451 1.332 1.00 97.00 207 GLU A O 1
ATOM 1643 N N . ASP A 1 208 ? 0.621 -18.150 0.910 1.00 97.19 208 ASP A N 1
ATOM 1644 C CA . ASP A 1 208 ? 1.826 -17.325 0.889 1.00 97.19 208 ASP A CA 1
ATOM 1645 C C . ASP A 1 208 ? 2.223 -16.869 -0.522 1.00 97.19 208 ASP A C 1
ATOM 1647 O O . ASP A 1 208 ? 2.124 -17.634 -1.495 1.00 97.19 208 ASP A O 1
ATOM 1651 N N . PRO A 1 209 ? 2.737 -15.630 -0.656 1.00 96.50 209 PRO A N 1
ATOM 1652 C CA . PRO A 1 209 ? 3.318 -15.183 -1.907 1.00 96.50 209 PRO A CA 1
ATOM 1653 C C . PRO A 1 209 ? 4.572 -16.000 -2.223 1.00 96.50 209 PRO A C 1
ATOM 1655 O O . PRO A 1 209 ? 5.451 -16.195 -1.385 1.00 96.50 209 PRO A O 1
ATOM 1658 N N . THR A 1 210 ? 4.677 -16.460 -3.467 1.00 96.94 210 THR A N 1
ATOM 1659 C CA . THR A 1 210 ? 5.815 -17.254 -3.941 1.00 96.94 210 THR A CA 1
ATOM 1660 C C . THR A 1 210 ? 6.284 -16.753 -5.298 1.00 96.94 210 THR A C 1
ATOM 1662 O O . THR A 1 210 ? 5.553 -16.076 -6.017 1.00 96.94 210 THR A O 1
ATOM 1665 N N . VAL A 1 211 ? 7.488 -17.157 -5.707 1.00 95.12 211 VAL A N 1
ATOM 1666 C CA . VAL A 1 211 ? 7.996 -16.886 -7.065 1.00 95.12 211 VAL A CA 1
ATOM 1667 C C . VAL A 1 211 ? 7.138 -17.523 -8.171 1.00 95.12 211 VAL A C 1
ATOM 1669 O O . VAL A 1 211 ? 7.246 -17.124 -9.327 1.00 95.12 211 VAL A O 1
ATOM 1672 N N . GLY A 1 212 ? 6.294 -18.507 -7.832 1.00 96.81 212 GLY A N 1
ATOM 1673 C CA . GLY A 1 212 ? 5.413 -19.210 -8.767 1.00 96.81 212 GLY A CA 1
ATOM 1674 C C . GLY A 1 212 ? 4.001 -18.629 -8.876 1.00 96.81 212 GLY A C 1
ATOM 1675 O O . GLY A 1 212 ? 3.232 -19.082 -9.721 1.00 96.81 212 GLY A O 1
ATOM 1676 N N . ASN A 1 213 ? 3.642 -17.641 -8.049 1.00 96.75 213 ASN A N 1
ATOM 1677 C CA . ASN A 1 213 ? 2.326 -17.008 -8.077 1.00 96.75 213 ASN A CA 1
ATOM 1678 C C . ASN A 1 213 ? 2.430 -15.483 -8.268 1.00 96.75 213 ASN A C 1
ATOM 1680 O O . ASN A 1 213 ? 3.510 -14.910 -8.408 1.00 96.75 213 ASN A O 1
ATOM 1684 N N . LYS A 1 214 ? 1.274 -14.820 -8.375 1.00 95.69 214 LYS A N 1
ATOM 1685 C CA . LYS A 1 214 ? 1.166 -13.361 -8.553 1.00 95.69 214 LYS A CA 1
ATOM 1686 C C . LYS A 1 214 ? 0.539 -12.678 -7.336 1.00 95.69 214 LYS A C 1
ATOM 1688 O O . LYS A 1 214 ? 0.003 -11.578 -7.472 1.00 95.69 214 LYS A O 1
ATOM 1693 N N . GLN A 1 215 ? 0.591 -13.327 -6.175 1.00 95.94 215 GLN A N 1
ATOM 1694 C CA . GLN A 1 215 ? 0.151 -12.732 -4.919 1.00 95.94 215 GLN A CA 1
ATOM 1695 C C . GLN A 1 215 ? 1.129 -11.625 -4.498 1.00 95.94 215 GLN A C 1
ATOM 1697 O O . GLN A 1 215 ? 2.305 -11.640 -4.867 1.00 95.94 215 GLN A O 1
ATOM 1702 N N . CYS A 1 216 ? 0.639 -10.635 -3.753 1.00 92.19 216 CYS A N 1
ATOM 1703 C CA . CYS A 1 216 ? 1.427 -9.497 -3.298 1.00 92.19 216 CYS A CA 1
ATOM 1704 C C . CYS A 1 216 ? 2.662 -9.963 -2.499 1.00 92.19 216 CYS A C 1
ATOM 1706 O O . CYS A 1 216 ? 2.498 -10.523 -1.413 1.00 92.19 216 CYS A O 1
ATOM 1708 N N . PRO A 1 217 ? 3.900 -9.678 -2.956 1.00 91.00 217 PRO A N 1
ATOM 1709 C CA . PRO A 1 217 ? 5.113 -10.064 -2.229 1.00 91.00 217 PRO A CA 1
ATOM 1710 C C . PRO A 1 217 ? 5.276 -9.311 -0.898 1.00 91.00 217 PRO A C 1
ATOM 1712 O O . PRO A 1 217 ? 6.072 -9.708 -0.056 1.00 91.00 217 PRO A O 1
ATOM 1715 N N . GLY A 1 218 ? 4.522 -8.225 -0.700 1.00 87.81 218 GLY A N 1
ATOM 1716 C CA . GLY A 1 218 ? 4.466 -7.456 0.54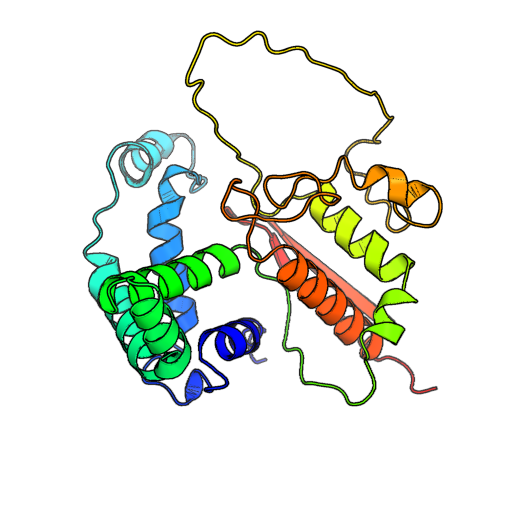0 1.00 87.81 218 GLY A CA 1
ATOM 1717 C C . GLY A 1 218 ? 3.315 -7.838 1.475 1.00 87.81 218 GLY A C 1
ATOM 1718 O O . GLY A 1 218 ? 3.048 -7.051 2.380 1.00 87.81 218 GLY A O 1
ATOM 1719 N N . LYS A 1 219 ? 2.625 -8.978 1.268 1.00 91.38 219 LYS A N 1
ATOM 1720 C CA . LYS A 1 219 ? 1.428 -9.399 2.034 1.00 91.38 219 LYS A CA 1
ATOM 1721 C C . LYS A 1 219 ? 1.577 -9.148 3.540 1.00 91.38 219 LYS A C 1
ATOM 1723 O O . LYS A 1 219 ? 0.878 -8.306 4.103 1.00 91.38 219 LYS A O 1
ATOM 1728 N N . ASP A 1 220 ? 2.552 -9.804 4.162 1.00 91.00 220 ASP A N 1
ATOM 1729 C CA . ASP A 1 220 ? 2.741 -9.751 5.616 1.00 91.00 220 ASP A CA 1
ATOM 1730 C C . ASP A 1 220 ? 3.217 -8.378 6.096 1.00 91.00 220 ASP A C 1
ATOM 1732 O O . ASP A 1 220 ? 2.858 -7.932 7.187 1.00 91.00 220 ASP A O 1
ATOM 1736 N N . LEU A 1 221 ? 4.001 -7.674 5.271 1.00 86.06 221 LEU A N 1
ATOM 1737 C CA . LEU A 1 221 ? 4.475 -6.328 5.585 1.00 86.06 221 LEU A CA 1
ATOM 1738 C C . LEU A 1 221 ? 3.309 -5.336 5.652 1.00 86.06 221 LEU A C 1
ATOM 1740 O O . LEU A 1 221 ? 3.254 -4.533 6.581 1.00 86.06 221 LEU A O 1
ATOM 1744 N N . VAL A 1 222 ? 2.370 -5.395 4.705 1.00 85.44 222 VAL A N 1
ATOM 1745 C CA . VAL A 1 222 ? 1.180 -4.532 4.705 1.00 85.44 222 VAL A CA 1
ATOM 1746 C C . VAL A 1 222 ? 0.324 -4.819 5.933 1.00 85.44 222 VAL A C 1
ATOM 1748 O O . VAL A 1 222 ? 0.027 -3.891 6.681 1.00 85.44 222 VAL A O 1
ATOM 1751 N N . VAL A 1 223 ? 0.003 -6.090 6.206 1.00 90.31 223 VAL A N 1
ATOM 1752 C CA . VAL A 1 223 ? -0.797 -6.474 7.383 1.00 90.31 223 VAL A CA 1
ATOM 1753 C C . VAL A 1 223 ? -0.127 -6.005 8.678 1.00 90.31 223 VAL A C 1
ATOM 1755 O O . VAL A 1 223 ? -0.786 -5.439 9.556 1.00 90.31 223 VAL A O 1
ATOM 1758 N N . LEU A 1 224 ? 1.192 -6.176 8.796 1.00 87.31 224 LEU A N 1
ATOM 1759 C CA . LEU A 1 224 ? 1.964 -5.701 9.942 1.00 87.31 224 LEU A CA 1
ATOM 1760 C C . LEU A 1 224 ? 1.882 -4.179 10.100 1.00 87.31 224 LEU A C 1
ATOM 1762 O O . LEU A 1 224 ? 1.606 -3.694 11.198 1.00 87.31 224 LEU A O 1
ATOM 1766 N N . LEU A 1 225 ? 2.124 -3.420 9.030 1.00 82.94 225 LEU A N 1
ATOM 1767 C CA . LEU A 1 225 ? 2.108 -1.958 9.073 1.00 82.94 225 LEU A CA 1
ATOM 1768 C C . LEU A 1 225 ? 0.710 -1.415 9.384 1.00 82.94 225 LEU A C 1
ATOM 1770 O O . LEU A 1 225 ? 0.596 -0.495 10.192 1.00 82.94 225 LEU A O 1
ATOM 1774 N N . SER A 1 226 ? -0.348 -2.017 8.835 1.00 86.00 226 SER A N 1
ATOM 1775 C CA . SER A 1 226 ? -1.736 -1.666 9.156 1.00 86.00 226 SER A CA 1
ATOM 1776 C C . SER A 1 226 ? -2.068 -1.931 10.627 1.00 86.00 226 SER A C 1
ATOM 1778 O O . SER A 1 226 ? -2.656 -1.073 11.289 1.00 86.00 226 SER A O 1
ATOM 1780 N N . ARG A 1 227 ? -1.636 -3.075 11.182 1.00 88.50 227 ARG A N 1
ATOM 1781 C CA . ARG A 1 227 ? -1.806 -3.386 12.615 1.00 88.50 227 ARG A CA 1
ATOM 1782 C C . ARG A 1 227 ? -1.047 -2.400 13.490 1.00 88.50 227 ARG A C 1
ATOM 1784 O O . ARG A 1 227 ? -1.605 -1.885 14.454 1.00 88.50 227 ARG A O 1
ATOM 1791 N N . LEU A 1 228 ? 0.206 -2.109 13.150 1.00 84.94 228 LEU A N 1
ATOM 1792 C CA . LEU A 1 228 ? 1.019 -1.149 13.889 1.00 84.94 228 LEU A CA 1
ATOM 1793 C C . LEU A 1 228 ? 0.408 0.252 13.855 1.00 84.94 228 LEU A C 1
ATOM 1795 O O . LEU A 1 228 ? 0.375 0.906 14.894 1.00 84.94 228 LEU A O 1
ATOM 1799 N N . LEU A 1 229 ? -0.091 0.703 12.700 1.00 83.12 229 LEU A N 1
ATOM 1800 C CA . LEU A 1 229 ? -0.756 1.998 12.558 1.00 83.12 229 LEU A CA 1
ATOM 1801 C C . LEU A 1 229 ? -1.966 2.105 13.488 1.00 83.12 229 LEU A C 1
ATOM 1803 O O . LEU A 1 229 ? -2.095 3.087 14.218 1.00 83.12 229 LEU A O 1
ATOM 1807 N N . LEU A 1 230 ? -2.830 1.087 13.480 1.00 86.19 230 LEU A N 1
ATOM 1808 C CA . LEU A 1 230 ? -4.007 1.048 14.343 1.00 86.19 230 LEU A CA 1
ATOM 1809 C C . LEU A 1 230 ? -3.610 1.047 15.826 1.00 86.19 230 LEU A C 1
ATOM 1811 O O . LEU A 1 230 ? -4.178 1.791 16.620 1.00 86.19 230 LEU A O 1
ATOM 1815 N N . VAL A 1 231 ? -2.593 0.268 16.196 1.00 87.94 231 VAL A N 1
ATOM 1816 C CA . VAL A 1 231 ? -2.080 0.225 17.572 1.00 87.94 231 VAL A CA 1
ATOM 1817 C C . VAL A 1 231 ? -1.487 1.567 17.996 1.00 87.94 231 VAL A C 1
ATOM 1819 O O . VAL A 1 231 ? -1.793 2.036 19.087 1.00 87.94 231 VAL A O 1
ATOM 1822 N N . ASP A 1 232 ? -0.665 2.221 17.172 1.00 83.06 232 ASP A N 1
ATOM 1823 C CA . ASP A 1 232 ? -0.094 3.530 17.520 1.00 83.06 232 ASP A CA 1
ATOM 1824 C C . ASP A 1 232 ? -1.178 4.603 17.669 1.00 83.06 232 ASP A C 1
ATOM 1826 O O . ASP A 1 232 ? -1.083 5.436 18.573 1.00 83.06 232 ASP A O 1
ATOM 1830 N N . LEU A 1 233 ? -2.229 4.548 16.844 1.00 84.19 233 LEU A N 1
ATOM 1831 C CA . LEU A 1 233 ? -3.387 5.428 16.969 1.00 84.19 233 LEU A CA 1
ATOM 1832 C C . LEU A 1 233 ? -4.083 5.232 18.325 1.00 84.19 233 LEU A C 1
ATOM 1834 O O . LEU A 1 233 ? -4.247 6.197 19.072 1.00 84.19 233 LEU A O 1
ATOM 1838 N N . LEU A 1 234 ? -4.427 3.988 18.671 1.00 86.81 234 LEU A N 1
ATOM 1839 C CA . LEU A 1 234 ? -5.164 3.656 19.898 1.00 86.81 234 LEU A CA 1
ATOM 1840 C C . LEU A 1 234 ? -4.319 3.799 21.173 1.00 86.81 234 LEU A C 1
ATOM 1842 O O . LEU A 1 234 ? -4.843 4.098 22.237 1.00 86.81 234 LEU A O 1
ATOM 1846 N N . LEU A 1 235 ? -2.992 3.670 21.085 1.00 85.62 235 LEU A N 1
ATOM 1847 C CA . L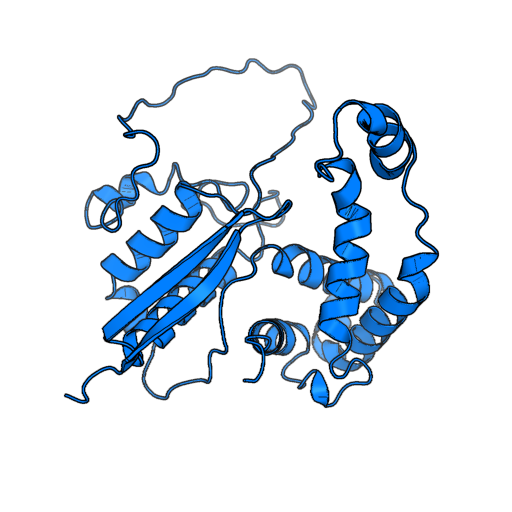EU A 1 235 ? -2.085 3.956 22.205 1.00 85.62 235 LEU A CA 1
ATOM 1848 C C . LEU A 1 235 ? -1.933 5.454 22.505 1.00 85.62 235 LEU A C 1
ATOM 1850 O O . LEU A 1 235 ? -1.270 5.815 23.483 1.00 85.62 235 LEU A O 1
ATOM 1854 N N . ARG A 1 236 ? -2.430 6.332 21.631 1.00 86.12 236 ARG A N 1
ATOM 1855 C CA . ARG A 1 236 ? -2.327 7.791 21.779 1.00 86.12 236 ARG A CA 1
ATOM 1856 C C . ARG A 1 236 ? -3.673 8.451 22.016 1.00 86.12 236 ARG A C 1
ATOM 1858 O O . ARG A 1 236 ? -3.696 9.525 22.621 1.00 86.12 236 ARG A O 1
ATOM 1865 N N . TYR A 1 237 ? -4.754 7.849 21.535 1.00 87.50 237 TYR A N 1
ATOM 1866 C CA . TYR A 1 237 ? -6.082 8.442 21.540 1.00 87.50 237 TYR A CA 1
ATOM 1867 C C . TYR A 1 237 ? -7.134 7.400 21.914 1.00 87.50 237 TYR A C 1
ATOM 1869 O O . TYR A 1 237 ? -7.197 6.347 21.286 1.00 87.50 237 TYR A O 1
ATOM 1877 N N . ASP A 1 238 ? -7.980 7.733 22.889 1.00 89.00 238 ASP A N 1
ATOM 1878 C CA . ASP A 1 238 ? -9.110 6.889 23.299 1.00 89.00 238 ASP A CA 1
ATOM 1879 C C . ASP A 1 238 ? -10.249 6.987 22.284 1.00 89.00 238 ASP A C 1
ATOM 1881 O O . ASP A 1 238 ? -10.895 6.000 21.941 1.00 89.00 238 ASP A O 1
ATOM 1885 N N . THR A 1 239 ? -10.501 8.199 21.784 1.00 89.44 239 THR A N 1
ATOM 1886 C CA . THR A 1 239 ? -11.544 8.449 20.791 1.00 89.44 239 THR A CA 1
ATOM 1887 C C . THR A 1 239 ? -11.121 9.551 19.833 1.00 89.44 239 THR A C 1
ATOM 1889 O O . THR A 1 239 ? -10.341 10.452 20.158 1.00 89.44 239 THR A O 1
ATOM 1892 N N . PHE A 1 240 ? -11.650 9.482 18.619 1.00 90.94 240 PHE A N 1
ATOM 1893 C CA . PHE A 1 240 ? -11.430 10.482 17.592 1.00 90.94 240 PHE A CA 1
ATOM 1894 C C . PHE A 1 240 ? -12.676 10.614 16.725 1.00 90.94 240 PHE A C 1
ATOM 1896 O O . PHE A 1 240 ? -13.487 9.696 16.617 1.00 90.94 240 PHE A O 1
ATOM 1903 N N . THR A 1 241 ? -12.831 11.775 16.103 1.00 91.75 241 THR A N 1
ATOM 1904 C CA . THR A 1 241 ? -13.915 12.035 15.153 1.00 91.75 241 THR A CA 1
ATOM 1905 C C . THR A 1 241 ? -13.311 12.475 13.836 1.00 91.75 241 THR A C 1
ATOM 1907 O O . THR A 1 241 ? -12.300 13.183 13.812 1.00 91.75 241 THR A O 1
ATOM 1910 N N . VAL A 1 242 ? -13.925 12.045 12.738 1.00 91.56 242 VAL A N 1
ATOM 1911 C CA . VAL A 1 242 ? -13.463 12.342 11.386 1.00 91.56 242 VAL A CA 1
ATOM 1912 C C . VAL A 1 242 ? -14.580 12.930 10.538 1.00 91.56 242 VAL A C 1
ATOM 1914 O O . VAL A 1 242 ? -15.755 12.622 10.719 1.00 91.56 242 VAL A O 1
ATOM 1917 N N . LYS A 1 243 ? -14.189 13.764 9.579 1.00 91.38 243 LYS A N 1
ATOM 1918 C CA . LYS A 1 243 ? -14.971 14.086 8.388 1.00 91.38 243 LYS A CA 1
ATOM 1919 C C . LYS A 1 243 ? -14.375 13.333 7.213 1.00 91.38 243 LYS A C 1
ATOM 1921 O O . LYS A 1 243 ? -13.155 13.343 7.044 1.00 91.38 243 LYS A O 1
ATOM 1926 N N . THR A 1 244 ? -15.228 12.717 6.411 1.00 88.19 244 THR A N 1
ATOM 1927 C CA . THR A 1 244 ? -14.818 11.971 5.225 1.00 88.19 244 THR A CA 1
ATOM 1928 C C . THR A 1 244 ? -15.282 12.678 3.958 1.00 88.19 244 THR A C 1
ATOM 1930 O O . THR A 1 244 ? -16.293 13.380 3.949 1.00 88.19 244 THR A O 1
ATOM 1933 N N . ALA A 1 245 ? -14.517 12.514 2.886 1.00 84.19 245 ALA A N 1
ATOM 1934 C CA . ALA A 1 245 ? -14.911 12.881 1.535 1.00 84.19 245 ALA A CA 1
ATOM 1935 C C . ALA A 1 245 ? -14.379 11.825 0.564 1.00 84.19 245 ALA A C 1
ATOM 1937 O O . ALA A 1 245 ? -13.265 11.335 0.735 1.00 84.19 245 ALA A O 1
ATOM 1938 N N . VAL A 1 246 ? -15.165 11.479 -0.450 1.00 80.69 246 VAL A N 1
ATOM 1939 C CA . VAL A 1 246 ? -14.763 10.506 -1.474 1.00 80.69 246 VAL A CA 1
ATOM 1940 C C . VAL A 1 246 ? -13.821 11.186 -2.469 1.00 80.69 246 VAL A C 1
ATOM 1942 O O . VAL A 1 246 ? -14.090 12.307 -2.904 1.00 80.69 246 VAL A O 1
ATOM 1945 N N . LEU A 1 247 ? -12.715 10.528 -2.815 1.00 73.94 247 LEU A N 1
ATOM 1946 C CA . LEU A 1 247 ? -11.792 10.957 -3.867 1.00 73.94 247 LEU A CA 1
ATOM 1947 C C . LEU A 1 247 ? -11.903 10.006 -5.072 1.00 73.94 247 LEU A C 1
ATOM 1949 O O . LEU A 1 247 ? -12.365 8.879 -4.909 1.00 73.94 247 LEU A O 1
ATOM 1953 N N . PRO A 1 248 ? -11.441 10.404 -6.276 1.00 70.12 248 PRO A N 1
ATOM 1954 C CA . PRO A 1 248 ? -11.368 9.492 -7.424 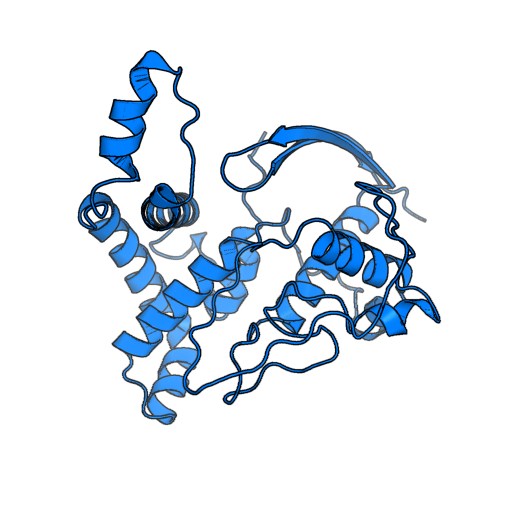1.00 70.12 248 PRO A CA 1
ATOM 1955 C C . PRO A 1 248 ? -10.561 8.218 -7.134 1.00 70.12 248 PRO A C 1
ATOM 1957 O O . PRO A 1 248 ? -10.854 7.158 -7.676 1.00 70.12 248 PRO A O 1
ATOM 1960 N N . PHE A 1 249 ? -9.569 8.325 -6.246 1.00 69.88 249 PHE A N 1
ATOM 1961 C CA . PHE A 1 249 ? -8.803 7.203 -5.717 1.00 69.88 249 PHE A CA 1
ATOM 1962 C C . PHE A 1 249 ? -8.825 7.253 -4.183 1.00 69.88 249 PHE A C 1
ATOM 1964 O O . PHE A 1 249 ? -8.114 8.053 -3.570 1.00 69.88 249 PHE A O 1
ATOM 1971 N N . GLY A 1 250 ? -9.654 6.403 -3.571 1.00 74.50 250 GLY A N 1
ATOM 1972 C CA . GLY A 1 250 ? -9.777 6.256 -2.118 1.00 74.50 250 GLY A CA 1
ATOM 1973 C C . GLY A 1 250 ? -10.613 7.344 -1.432 1.00 74.50 250 GLY A C 1
ATOM 1974 O O . GLY A 1 250 ? -11.514 7.942 -2.019 1.00 74.50 250 GLY A O 1
ATOM 1975 N N . SER A 1 251 ? -10.303 7.605 -0.160 1.00 79.25 251 SER A N 1
ATOM 1976 C CA . SER A 1 251 ? -11.050 8.533 0.696 1.00 79.25 251 SER A CA 1
ATOM 1977 C C . SER A 1 251 ? -10.140 9.588 1.329 1.00 79.25 251 SER A C 1
ATOM 1979 O O . SER A 1 251 ? -9.029 9.304 1.774 1.00 79.25 251 SER A O 1
ATOM 1981 N N . SER A 1 252 ? -10.636 10.820 1.422 1.00 79.88 252 SER A N 1
ATOM 1982 C CA . SER A 1 252 ? -10.069 11.873 2.262 1.00 79.88 252 SER A CA 1
ATOM 1983 C C . SER A 1 252 ? -10.661 11.766 3.662 1.00 79.88 252 SER A C 1
ATOM 1985 O O . SER A 1 252 ? -11.881 11.770 3.827 1.00 79.88 252 SER A O 1
ATOM 1987 N N . VAL A 1 253 ? -9.800 11.697 4.675 1.00 83.44 253 VAL A N 1
ATOM 1988 C CA . VAL A 1 253 ? -10.191 11.636 6.086 1.00 83.44 253 VAL A CA 1
ATOM 1989 C C . VAL A 1 253 ? -9.552 12.806 6.825 1.00 83.44 253 VAL A C 1
ATOM 1991 O O . VAL A 1 253 ? -8.330 12.927 6.887 1.00 83.44 253 VAL A O 1
ATOM 1994 N N . THR A 1 254 ? -10.377 13.677 7.401 1.00 86.00 254 THR A N 1
ATOM 1995 C CA . THR A 1 254 ? -9.936 14.826 8.201 1.00 86.00 254 THR A CA 1
ATOM 1996 C C . THR A 1 254 ? -10.341 14.631 9.653 1.00 86.00 254 THR A C 1
ATOM 1998 O O . THR A 1 254 ? -11.530 14.566 9.957 1.00 86.00 254 THR A O 1
ATOM 2001 N N . LEU A 1 255 ? -9.367 14.576 10.561 1.00 87.31 255 LEU A N 1
ATOM 2002 C CA . LEU A 1 255 ? -9.628 14.511 12.000 1.00 87.31 255 LEU A CA 1
ATOM 2003 C C . LEU A 1 255 ? -10.225 15.840 12.479 1.00 87.31 255 LEU A C 1
ATOM 2005 O O . LEU A 1 255 ? -9.636 16.901 12.273 1.00 87.31 255 LEU A O 1
ATOM 2009 N N . THR A 1 256 ? -11.386 15.780 13.124 1.00 91.88 256 THR A N 1
ATOM 2010 C CA . THR A 1 256 ? -12.069 16.942 13.713 1.00 91.88 256 THR A CA 1
ATOM 2011 C C . THR A 1 256 ? -11.936 17.001 15.228 1.00 91.88 256 THR A C 1
ATOM 2013 O O . THR A 1 256 ? -12.028 18.084 15.798 1.00 91.88 256 THR A O 1
ATOM 2016 N N . SER A 1 257 ? -11.700 15.860 15.876 1.00 92.12 257 SER A N 1
ATOM 2017 C CA . SER A 1 257 ? -11.503 15.745 17.322 1.00 92.12 257 SER A CA 1
ATOM 2018 C C . SER A 1 257 ? -10.546 14.597 17.639 1.00 92.12 257 SER A C 1
ATOM 2020 O O . SER A 1 257 ? -10.569 13.568 16.961 1.00 92.12 257 SER A O 1
ATOM 2022 N N . LEU A 1 258 ? -9.716 14.783 18.668 1.00 91.12 258 LEU A N 1
ATOM 2023 C CA . LEU A 1 258 ? -8.774 13.797 19.199 1.00 91.12 258 LEU A CA 1
ATOM 2024 C C . LEU A 1 258 ? -8.784 13.865 20.729 1.00 91.12 258 LEU A C 1
ATOM 2026 O O . LEU A 1 258 ? -8.249 14.814 21.308 1.00 91.12 258 LEU A O 1
ATOM 2030 N N . ILE A 1 259 ? -9.350 12.853 21.381 1.00 92.00 259 ILE A N 1
ATOM 2031 C CA . ILE A 1 259 ? -9.282 12.693 22.835 1.00 92.00 259 ILE A CA 1
ATOM 2032 C C . ILE A 1 259 ? -8.083 11.803 23.140 1.00 92.00 259 ILE A C 1
ATOM 2034 O O . ILE A 1 259 ? -8.030 10.652 22.713 1.00 92.00 259 ILE A O 1
ATOM 2038 N N . LYS A 1 260 ? -7.080 12.360 23.826 1.00 90.44 260 LYS A N 1
ATOM 2039 C CA . LYS A 1 260 ? -5.854 11.631 24.172 1.00 90.44 260 LYS A CA 1
ATOM 2040 C C . LYS A 1 260 ? -6.155 10.484 25.126 1.00 90.44 260 LYS A C 1
ATOM 2042 O O . LYS A 1 260 ? -6.999 10.637 26.000 1.00 90.44 260 LYS A O 1
ATOM 2047 N N . ALA A 1 261 ? -5.396 9.404 24.975 1.00 85.25 261 ALA A N 1
ATOM 2048 C CA . ALA A 1 261 ? -5.434 8.290 25.902 1.00 85.25 261 ALA A CA 1
ATOM 2049 C C . ALA A 1 261 ? -5.056 8.747 27.312 1.00 85.25 261 ALA A C 1
ATOM 2051 O O . ALA A 1 261 ? -4.073 9.477 27.495 1.00 85.25 261 ALA A O 1
ATOM 2052 N N . THR A 1 262 ? -5.838 8.323 28.300 1.00 82.12 262 THR A N 1
ATOM 2053 C CA . THR A 1 262 ? -5.499 8.553 29.706 1.00 82.12 262 THR A CA 1
ATOM 2054 C C . THR A 1 262 ? -4.379 7.593 30.095 1.00 82.12 262 THR A C 1
ATOM 2056 O O . THR A 1 262 ? -4.507 6.385 29.914 1.00 82.12 262 THR A O 1
ATOM 2059 N N . SER A 1 263 ? -3.262 8.113 30.607 1.00 63.41 263 SER A N 1
ATOM 2060 C CA . SER A 1 263 ? -2.187 7.268 31.132 1.00 63.41 263 SER A CA 1
ATOM 2061 C C . SER A 1 263 ? -2.712 6.473 32.330 1.00 63.41 263 SER A C 1
ATOM 2063 O O . SER A 1 263 ? -2.937 7.058 33.388 1.00 63.41 263 SER A O 1
ATOM 2065 N N . THR A 1 264 ? -2.919 5.169 32.157 1.00 51.00 264 THR A N 1
ATOM 2066 C CA . THR A 1 264 ? -2.993 4.204 33.266 1.00 51.00 264 THR A CA 1
ATOM 2067 C C . THR A 1 264 ? -1.602 3.849 33.751 1.00 51.00 264 THR A C 1
ATOM 2069 O O . THR A 1 264 ? -0.747 3.586 32.870 1.00 51.00 264 THR A O 1
#

Organism: NCBI:txid889485